Protein AF-A0A3R6PGW6-F1 (afdb_monomer_lite)

Secondary structure (DSSP, 8-state):
-PBPTTTSPBEEEETTTTEEEETTT--EE-HHHHHHHS------SEEEEEEEE-TTT--EEEESSTT--SS-TTT-----PEEEEEEEEPPS--PPP-S-HHHHHHHHHHHHTT-TTS-GGGGSHHHHHT----PPP---------SS--EEEEEEEEEETTEEEEEEEEEETHHHHHHHHHTSS---TT-HHHHHHHHHHTT--

Structure (mmCIF, N/CA/C/O backbone):
data_AF-A0A3R6PGW6-F1
#
_entry.id   AF-A0A3R6PGW6-F1
#
loop_
_atom_site.group_PDB
_atom_site.id
_atom_site.type_symbol
_atom_site.label_atom_id
_atom_site.label_alt_id
_atom_site.label_comp_id
_atom_site.label_asym_id
_atom_site.label_entity_id
_atom_site.label_seq_id
_atom_site.pdbx_PDB_ins_code
_atom_site.Cartn_x
_atom_site.Cartn_y
_atom_site.Cartn_z
_atom_site.occupancy
_atom_site.B_iso_or_equiv
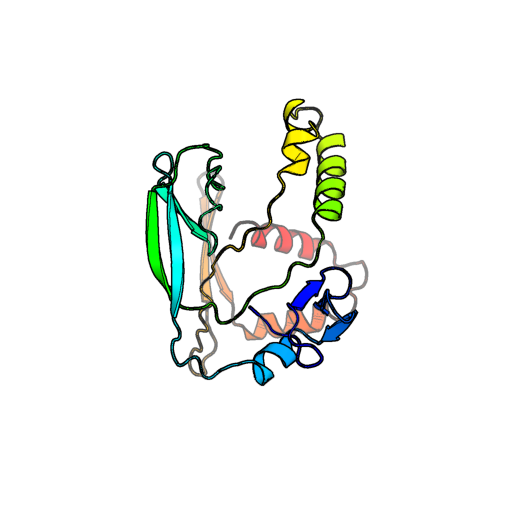_atom_site.auth_seq_id
_atom_site.auth_comp_id
_atom_site.auth_asym_id
_atom_site.auth_atom_id
_atom_site.pdbx_PDB_model_num
ATOM 1 N N . MET A 1 1 ? 5.474 -16.030 -6.854 1.00 62.06 1 MET A N 1
ATOM 2 C CA . MET A 1 1 ? 5.692 -16.040 -5.384 1.00 62.06 1 MET A CA 1
ATOM 3 C C . MET A 1 1 ? 7.198 -16.104 -5.155 1.00 62.06 1 MET A C 1
ATOM 5 O O . MET A 1 1 ? 7.842 -16.744 -5.969 1.00 62.06 1 MET A O 1
ATOM 9 N N . TYR A 1 2 ? 7.776 -15.462 -4.132 1.00 76.38 2 TYR A N 1
ATOM 10 C CA . TYR A 1 2 ? 9.218 -15.611 -3.866 1.00 76.38 2 TYR A CA 1
ATOM 11 C C . TYR A 1 2 ? 9.475 -16.847 -3.004 1.00 76.38 2 TYR A C 1
ATOM 13 O O . TYR A 1 2 ? 8.891 -16.986 -1.926 1.00 76.38 2 TYR A O 1
ATOM 21 N N . GLU A 1 3 ? 10.346 -17.726 -3.481 1.00 83.12 3 GLU A N 1
ATOM 22 C CA . GLU A 1 3 ? 10.700 -18.976 -2.809 1.00 83.12 3 GLU A CA 1
ATOM 23 C C . GLU A 1 3 ? 11.943 -18.790 -1.935 1.00 83.12 3 GLU A C 1
ATOM 25 O O . GLU A 1 3 ? 12.881 -18.072 -2.282 1.00 83.12 3 GLU A O 1
ATOM 30 N N . CYS A 1 4 ? 11.950 -19.407 -0.758 1.00 85.31 4 CYS A N 1
ATOM 31 C CA . CYS A 1 4 ? 13.080 -19.359 0.154 1.00 85.31 4 CYS A CA 1
ATOM 32 C C . CYS A 1 4 ? 14.207 -20.265 -0.366 1.00 85.31 4 CYS A C 1
ATOM 34 O O . CYS A 1 4 ? 13.989 -21.471 -0.469 1.00 85.31 4 CYS A O 1
ATOM 36 N N . PRO A 1 5 ? 15.431 -19.756 -0.595 1.00 83.81 5 PRO A N 1
ATOM 37 C CA . PRO A 1 5 ? 16.535 -20.578 -1.095 1.00 83.81 5 PRO A CA 1
ATOM 38 C C . PRO A 1 5 ? 16.997 -21.650 -0.095 1.00 83.81 5 PRO A C 1
ATOM 40 O O . PRO A 1 5 ? 17.658 -22.604 -0.484 1.00 83.81 5 PRO A O 1
ATOM 43 N N . ASN A 1 6 ? 16.666 -21.502 1.193 1.00 85.06 6 ASN A N 1
ATOM 44 C CA . ASN A 1 6 ? 17.080 -22.444 2.232 1.00 85.06 6 ASN A CA 1
ATOM 45 C C . ASN A 1 6 ? 16.104 -23.621 2.413 1.00 85.06 6 ASN A C 1
ATOM 47 O O . ASN A 1 6 ? 16.517 -24.703 2.810 1.00 85.06 6 ASN A O 1
ATOM 51 N N . CYS A 1 7 ? 14.804 -23.417 2.173 1.00 87.44 7 CYS A N 1
ATOM 52 C CA . CYS A 1 7 ? 13.781 -24.424 2.494 1.00 87.44 7 CYS A CA 1
ATOM 53 C C . CYS A 1 7 ? 12.651 -24.568 1.462 1.00 87.44 7 CYS A C 1
ATOM 55 O O . CYS A 1 7 ? 11.736 -25.353 1.686 1.00 87.44 7 CYS A O 1
ATOM 57 N N . GLY A 1 8 ? 12.648 -23.783 0.379 1.00 82.50 8 GLY A N 1
ATOM 58 C CA . GLY A 1 8 ? 11.562 -23.748 -0.612 1.00 82.50 8 GLY A CA 1
ATOM 59 C C . GLY A 1 8 ? 10.253 -23.119 -0.112 1.00 82.50 8 GLY A C 1
ATOM 60 O O . GLY A 1 8 ? 9.273 -23.049 -0.846 1.00 82.50 8 GLY A O 1
ATOM 61 N N . GLY A 1 9 ? 10.209 -22.648 1.138 1.00 85.38 9 GLY A N 1
ATOM 62 C CA . GLY A 1 9 ? 9.036 -22.005 1.727 1.00 85.38 9 GLY A CA 1
ATOM 63 C C . GLY A 1 9 ? 8.724 -20.630 1.131 1.00 85.38 9 GLY A C 1
ATOM 64 O O . GLY A 1 9 ? 9.527 -20.020 0.431 1.00 85.38 9 GLY A O 1
ATOM 65 N N . ASN A 1 10 ? 7.552 -20.097 1.461 1.00 84.62 10 ASN A N 1
ATOM 66 C CA . ASN A 1 10 ? 7.077 -18.818 0.941 1.00 84.62 10 ASN A CA 1
ATOM 67 C C . ASN A 1 10 ? 7.712 -17.625 1.681 1.00 84.62 10 ASN A C 1
ATOM 69 O O . ASN A 1 10 ? 7.558 -17.496 2.901 1.00 84.62 10 ASN A O 1
ATOM 73 N N . LEU A 1 11 ? 8.405 -16.748 0.951 1.00 87.31 11 LEU A N 1
ATOM 74 C CA . LEU A 1 11 ? 8.960 -15.513 1.498 1.00 87.31 11 LEU A CA 1
ATOM 75 C C . LEU A 1 11 ? 7.918 -14.390 1.506 1.00 87.31 11 LEU A C 1
ATOM 77 O O . LEU A 1 11 ? 7.335 -14.038 0.478 1.00 87.31 11 LEU A O 1
ATOM 81 N N . ARG A 1 12 ? 7.740 -13.763 2.672 1.00 87.25 12 ARG A N 1
ATOM 82 C CA . ARG A 1 12 ? 6.862 -12.603 2.861 1.00 87.25 12 ARG A CA 1
ATOM 83 C C . ARG A 1 12 ? 7.659 -11.399 3.336 1.00 87.25 12 ARG A C 1
ATOM 85 O O . ARG A 1 12 ? 8.524 -11.523 4.195 1.00 87.25 12 ARG A O 1
ATOM 92 N N . TYR A 1 13 ? 7.345 -10.226 2.797 1.00 87.38 13 TYR A N 1
ATOM 93 C CA . TYR A 1 13 ? 7.968 -8.988 3.250 1.00 87.38 13 TYR A CA 1
ATOM 94 C C . TYR A 1 13 ? 7.475 -8.627 4.655 1.00 87.38 13 TYR A C 1
ATOM 96 O O . TYR A 1 13 ? 6.279 -8.409 4.864 1.00 87.38 13 TYR A O 1
ATOM 104 N N . ASP A 1 14 ? 8.401 -8.542 5.605 1.00 89.31 14 ASP A N 1
ATOM 105 C CA . ASP A 1 14 ? 8.131 -8.122 6.972 1.00 89.31 14 ASP A CA 1
ATOM 106 C C . ASP A 1 14 ? 8.436 -6.625 7.138 1.00 89.31 14 ASP A C 1
ATOM 108 O O . ASP A 1 14 ? 9.573 -6.172 7.009 1.00 89.31 14 ASP A O 1
ATOM 112 N N . ILE A 1 15 ? 7.400 -5.834 7.425 1.00 89.06 15 ILE A N 1
ATOM 113 C CA . ILE A 1 15 ? 7.488 -4.366 7.490 1.00 89.06 15 ILE A CA 1
ATOM 114 C C . ILE A 1 15 ? 8.421 -3.873 8.620 1.00 89.06 15 ILE A C 1
ATOM 116 O O . ILE A 1 15 ? 9.223 -2.973 8.356 1.00 89.06 15 ILE A O 1
ATOM 120 N N . PRO A 1 16 ? 8.358 -4.409 9.861 1.00 87.56 16 PRO A N 1
ATOM 121 C CA . PRO A 1 16 ? 9.252 -4.006 10.946 1.00 87.56 16 PRO A CA 1
ATOM 122 C C . PRO A 1 16 ? 10.731 -4.279 10.666 1.00 87.56 16 PRO A C 1
ATOM 124 O O . PRO A 1 16 ? 11.554 -3.397 10.912 1.00 87.56 16 PRO A O 1
ATOM 127 N N . SER A 1 17 ? 11.079 -5.465 10.154 1.00 86.94 17 SER A N 1
ATOM 128 C CA . SER A 1 17 ? 12.475 -5.796 9.837 1.00 86.94 17 SER A CA 1
ATOM 129 C C . SER A 1 17 ? 12.945 -5.252 8.489 1.00 86.94 17 SER A C 1
ATOM 131 O O . SER A 1 17 ? 14.150 -5.134 8.282 1.00 86.94 17 SER A O 1
ATOM 133 N N . LYS A 1 18 ? 12.015 -4.873 7.601 1.00 88.00 18 LYS A N 1
ATOM 134 C CA . LYS A 1 18 ? 12.264 -4.482 6.204 1.00 88.00 18 LYS A CA 1
ATOM 135 C C . LYS A 1 18 ? 12.980 -5.558 5.387 1.00 88.00 18 LYS A C 1
ATOM 137 O O . LYS A 1 18 ? 13.704 -5.244 4.446 1.00 88.00 18 LYS A O 1
ATOM 142 N N . MET A 1 19 ? 12.780 -6.817 5.755 1.00 88.69 19 MET A N 1
ATOM 143 C CA . MET A 1 19 ? 13.397 -7.967 5.106 1.00 88.69 19 MET A CA 1
ATOM 144 C C . MET A 1 19 ? 12.334 -8.949 4.628 1.00 88.69 19 MET A C 1
ATOM 146 O O . MET A 1 19 ? 11.200 -8.955 5.109 1.00 88.69 19 MET A O 1
ATOM 150 N N . MET A 1 20 ? 12.703 -9.795 3.673 1.00 87.06 20 MET A N 1
ATOM 151 C CA . MET A 1 20 ? 11.896 -10.942 3.274 1.00 87.06 20 MET A CA 1
ATOM 152 C C . MET A 1 20 ? 12.090 -12.045 4.314 1.00 87.06 20 MET A C 1
ATOM 154 O O . MET A 1 20 ? 13.175 -12.614 4.419 1.00 87.06 20 MET A O 1
ATOM 158 N N . ALA A 1 21 ? 11.053 -12.330 5.096 1.00 89.94 21 ALA A N 1
ATOM 159 C CA . ALA A 1 21 ? 11.055 -13.361 6.123 1.00 89.94 21 ALA A CA 1
ATOM 160 C C . ALA A 1 21 ? 10.364 -14.631 5.609 1.00 89.94 21 ALA A C 1
ATOM 162 O O . ALA A 1 21 ? 9.265 -14.580 5.047 1.00 89.94 21 ALA A O 1
ATOM 163 N N . CYS A 1 22 ? 11.004 -15.782 5.809 1.00 89.44 22 CYS A N 1
ATOM 164 C CA . CYS A 1 22 ? 10.385 -17.076 5.547 1.00 89.44 22 CYS A CA 1
ATOM 165 C C . CYS A 1 22 ? 9.573 -17.523 6.763 1.00 89.44 22 CYS A C 1
ATOM 167 O O . CYS A 1 22 ? 10.125 -17.639 7.851 1.00 89.44 22 CYS A O 1
ATOM 169 N N . ALA A 1 23 ? 8.294 -17.851 6.571 1.00 86.06 23 ALA A N 1
ATOM 170 C CA . ALA A 1 23 ? 7.458 -18.382 7.652 1.00 86.06 23 ALA A CA 1
ATOM 171 C C . ALA A 1 23 ? 7.827 -19.821 8.068 1.00 86.06 23 ALA A C 1
ATOM 173 O O . ALA A 1 23 ? 7.376 -20.287 9.108 1.00 86.06 23 ALA A O 1
ATOM 174 N N . SER A 1 24 ? 8.596 -20.541 7.243 1.00 87.62 24 SER A N 1
ATOM 175 C CA . SER A 1 24 ? 8.901 -21.962 7.453 1.00 87.62 24 SER A CA 1
ATOM 176 C C . SER A 1 24 ? 10.233 -22.211 8.162 1.00 87.62 24 SER A C 1
ATOM 178 O O . SER A 1 24 ? 10.347 -23.193 8.885 1.00 87.62 24 SER A O 1
ATOM 180 N N . CYS A 1 25 ? 11.250 -21.371 7.942 1.00 87.69 25 CYS A N 1
ATOM 181 C CA . CYS A 1 25 ? 12.593 -21.569 8.509 1.00 87.69 25 CYS A CA 1
ATOM 182 C C . CYS A 1 25 ? 13.203 -20.306 9.137 1.00 87.69 25 CYS A C 1
ATOM 184 O O . CYS A 1 25 ? 14.408 -20.279 9.375 1.00 87.69 25 CYS A O 1
ATOM 186 N N . ASP A 1 26 ? 12.408 -19.246 9.325 1.00 86.12 26 ASP A N 1
ATOM 187 C CA . ASP A 1 26 ? 12.780 -17.973 9.970 1.00 86.12 26 ASP A CA 1
ATOM 188 C C . ASP A 1 26 ? 13.996 -17.231 9.380 1.00 86.12 26 ASP A C 1
ATOM 190 O O . ASP A 1 26 ? 14.471 -16.231 9.926 1.00 86.12 26 ASP A O 1
ATOM 194 N N . SER A 1 27 ? 14.487 -17.668 8.221 1.00 88.25 27 SER A N 1
ATOM 195 C CA . SER A 1 27 ? 15.556 -16.997 7.490 1.00 88.25 27 SER A CA 1
ATOM 196 C C . SER A 1 27 ? 15.076 -15.645 6.971 1.00 88.25 27 SER A C 1
ATOM 198 O O . SER A 1 27 ? 13.948 -15.523 6.475 1.00 88.25 27 SER A O 1
ATOM 200 N N . LYS A 1 28 ? 15.960 -14.649 7.036 1.00 89.56 28 LYS A N 1
ATOM 201 C CA . LYS A 1 28 ? 15.716 -13.293 6.549 1.00 89.56 28 LYS A CA 1
ATOM 202 C C . LYS A 1 28 ? 16.650 -12.992 5.393 1.00 89.56 28 LYS A C 1
ATOM 204 O O . LYS A 1 28 ? 17.844 -13.262 5.486 1.00 89.56 28 LYS A O 1
ATOM 209 N N . PHE A 1 29 ? 16.097 -12.413 4.341 1.00 88.06 29 PHE A N 1
ATOM 210 C CA . PHE A 1 29 ? 16.841 -12.023 3.153 1.00 88.06 29 PHE A CA 1
ATOM 211 C C . PHE A 1 29 ? 16.560 -10.569 2.803 1.00 88.06 29 PHE A C 1
ATOM 213 O O . PHE A 1 29 ? 15.470 -10.053 3.079 1.00 88.06 29 PHE A O 1
ATOM 220 N N . ASP A 1 30 ? 17.533 -9.917 2.175 1.00 85.75 30 ASP A N 1
ATOM 221 C CA . ASP A 1 30 ? 17.325 -8.580 1.643 1.00 85.75 30 ASP A CA 1
ATOM 222 C C . ASP A 1 30 ? 16.357 -8.633 0.437 1.00 85.75 30 ASP A C 1
ATOM 224 O O . ASP A 1 30 ? 16.536 -9.468 -0.456 1.00 85.75 30 ASP A O 1
ATOM 228 N N . PRO A 1 31 ? 15.310 -7.786 0.386 1.00 81.81 31 PRO A N 1
ATOM 229 C CA . PRO A 1 31 ? 14.334 -7.799 -0.703 1.00 81.81 31 PRO A CA 1
ATOM 230 C C . PRO A 1 31 ? 14.932 -7.571 -2.096 1.00 81.81 31 PRO A C 1
ATOM 232 O O . PRO A 1 31 ? 14.375 -8.074 -3.072 1.00 81.81 31 PRO A O 1
ATOM 235 N N . TYR A 1 32 ? 16.032 -6.822 -2.203 1.00 77.50 32 TYR A N 1
ATOM 236 C CA . TYR A 1 32 ? 16.668 -6.524 -3.484 1.00 77.50 32 TYR A CA 1
ATOM 237 C C . TYR A 1 32 ? 17.534 -7.697 -3.964 1.00 77.50 32 TYR A C 1
ATOM 239 O O . TYR A 1 32 ? 17.526 -8.008 -5.151 1.00 77.50 32 TYR A O 1
ATOM 247 N N . GLU A 1 33 ? 18.173 -8.434 -3.053 1.00 75.75 33 GLU A N 1
ATOM 248 C CA . GLU A 1 33 ? 19.006 -9.601 -3.396 1.00 75.75 33 GLU A CA 1
ATOM 249 C C . GLU A 1 33 ? 18.186 -10.831 -3.822 1.00 75.75 33 GLU A C 1
ATOM 251 O O . GLU A 1 33 ? 18.611 -11.614 -4.673 1.00 75.75 33 GLU A O 1
ATOM 256 N N . VAL A 1 34 ? 16.988 -11.012 -3.254 1.00 68.38 34 VAL A N 1
ATOM 257 C CA . VAL A 1 34 ? 16.101 -12.139 -3.606 1.00 68.38 34 VAL A CA 1
ATOM 258 C C . VAL A 1 34 ? 15.576 -12.014 -5.040 1.00 68.38 34 VAL A C 1
ATOM 260 O O . VAL A 1 34 ? 15.339 -13.031 -5.696 1.00 68.38 34 VAL A O 1
ATOM 263 N N . SER A 1 35 ? 15.424 -10.782 -5.538 1.00 59.44 35 SER A N 1
ATOM 264 C CA . SER A 1 35 ? 14.923 -10.515 -6.890 1.00 59.44 35 SER A CA 1
ATOM 265 C C . SER A 1 35 ? 15.881 -10.973 -7.995 1.00 59.44 35 SER A C 1
ATOM 267 O O . SER A 1 35 ? 15.424 -11.383 -9.056 1.00 59.44 35 SER A O 1
ATOM 269 N N . GLU A 1 36 ? 17.190 -10.990 -7.724 1.00 52.97 36 GLU A N 1
ATOM 270 C CA . GLU A 1 36 ? 18.205 -11.383 -8.707 1.00 52.97 36 GLU A CA 1
ATOM 271 C C . GLU A 1 36 ? 18.441 -12.900 -8.751 1.00 52.97 36 GLU A C 1
ATOM 273 O O . GLU A 1 36 ? 18.762 -13.443 -9.804 1.00 52.97 36 GLU A O 1
ATOM 278 N N . ARG A 1 37 ? 18.274 -13.610 -7.623 1.00 48.78 37 ARG A N 1
ATOM 279 C CA . ARG A 1 37 ? 18.601 -15.050 -7.522 1.00 48.78 37 ARG A CA 1
ATOM 280 C C . ARG A 1 37 ? 17.462 -15.992 -7.899 1.00 48.78 37 ARG A C 1
ATOM 282 O O . ARG A 1 37 ? 17.727 -17.079 -8.396 1.00 48.78 37 ARG A O 1
ATOM 289 N N . ASN A 1 38 ? 16.220 -15.572 -7.670 1.00 46.81 38 ASN A N 1
ATOM 290 C CA . ASN A 1 38 ? 15.012 -16.332 -8.010 1.00 46.81 38 ASN A CA 1
ATOM 291 C C . ASN A 1 38 ? 14.240 -15.699 -9.172 1.00 46.81 38 ASN A C 1
ATOM 293 O O . ASN A 1 38 ? 13.066 -16.010 -9.378 1.00 46.81 38 ASN A O 1
ATOM 297 N N . GLY A 1 39 ? 14.894 -14.816 -9.931 1.00 40.22 39 GLY A N 1
ATOM 298 C CA . GLY A 1 39 ? 14.475 -14.486 -11.282 1.00 40.22 39 GLY A CA 1
ATOM 299 C C . GLY A 1 39 ? 14.653 -15.724 -12.147 1.00 40.22 39 GLY A C 1
ATOM 300 O O . GLY A 1 39 ? 15.595 -15.812 -12.933 1.00 40.22 39 GLY A O 1
ATOM 301 N N . ALA A 1 40 ? 13.754 -16.701 -11.987 1.00 36.00 40 ALA A N 1
ATOM 302 C CA . ALA A 1 40 ? 13.444 -17.602 -13.073 1.00 36.00 40 ALA A CA 1
ATOM 303 C C . ALA A 1 40 ? 13.294 -16.735 -14.321 1.00 36.00 40 ALA A C 1
ATOM 305 O O . ALA A 1 40 ? 12.787 -15.617 -14.266 1.00 36.00 40 ALA A O 1
ATOM 306 N N . GLN A 1 41 ? 13.839 -17.257 -15.398 1.00 42.69 41 GLN A N 1
ATOM 307 C CA . GLN A 1 41 ? 13.936 -16.731 -16.743 1.00 42.69 41 GLN A CA 1
ATOM 308 C C . GLN A 1 41 ? 12.544 -16.350 -17.303 1.00 42.69 41 GLN A C 1
ATOM 310 O O . GLN A 1 41 ? 12.051 -16.966 -18.240 1.00 42.69 41 GLN A O 1
ATOM 315 N N . GLU A 1 42 ? 11.867 -15.372 -16.706 1.00 46.38 42 GLU A N 1
ATOM 316 C CA . GLU A 1 42 ? 10.562 -14.869 -17.115 1.00 46.38 42 GLU A CA 1
ATOM 317 C C . GLU A 1 42 ? 10.823 -13.823 -18.193 1.00 46.38 42 GLU A C 1
ATOM 319 O O . GLU A 1 42 ? 11.124 -12.662 -17.946 1.00 46.38 42 GLU A O 1
ATOM 324 N N . THR A 1 43 ? 10.783 -14.307 -19.426 1.00 50.72 43 THR A N 1
ATOM 325 C CA . THR A 1 43 ? 10.946 -13.559 -20.675 1.00 50.72 43 THR A CA 1
ATOM 326 C C . THR A 1 43 ? 9.738 -12.677 -21.006 1.00 50.72 43 THR A C 1
ATOM 328 O O . THR A 1 43 ? 9.715 -12.052 -22.063 1.00 50.72 43 THR A O 1
ATOM 331 N N . GLU A 1 44 ? 8.742 -12.594 -20.123 1.00 59.34 44 GLU A N 1
ATOM 332 C CA . GLU A 1 44 ? 7.544 -11.788 -20.328 1.00 59.34 44 GLU A CA 1
ATOM 333 C C . GLU A 1 44 ? 7.542 -10.591 -19.363 1.00 59.34 44 GLU A C 1
ATOM 335 O O . GLU A 1 44 ? 7.341 -10.729 -18.160 1.00 59.34 44 GLU A O 1
ATOM 340 N N . ASP A 1 45 ? 7.714 -9.383 -19.913 1.00 73.00 45 ASP A N 1
ATOM 341 C CA . ASP A 1 45 ? 7.518 -8.090 -19.227 1.00 73.00 45 ASP A CA 1
ATOM 342 C C . ASP A 1 45 ? 6.056 -7.853 -18.785 1.00 73.00 45 ASP A C 1
ATOM 344 O O . ASP A 1 45 ? 5.706 -6.781 -18.279 1.00 73.00 45 ASP A O 1
ATOM 348 N N . GLU A 1 46 ? 5.184 -8.835 -18.998 1.00 78.25 46 GLU A N 1
ATOM 349 C CA . GLU A 1 46 ? 3.753 -8.791 -18.756 1.00 78.25 46 GLU A CA 1
ATOM 350 C C . GLU A 1 46 ? 3.355 -9.848 -17.726 1.00 78.25 46 GLU A C 1
ATOM 352 O O . GLU A 1 46 ? 3.879 -10.958 -17.705 1.00 78.25 46 GLU A O 1
ATOM 357 N N . TYR A 1 47 ? 2.396 -9.512 -16.868 1.00 79.19 47 TYR A N 1
ATOM 358 C CA . TYR A 1 47 ? 1.814 -10.442 -15.909 1.00 79.19 47 TYR A CA 1
ATOM 359 C C . TYR A 1 47 ? 0.292 -10.425 -16.009 1.00 79.19 47 TYR A C 1
ATOM 361 O O . TYR A 1 47 ? -0.324 -9.422 -16.379 1.00 79.19 47 TYR A O 1
ATOM 369 N N . GLU A 1 48 ? -0.321 -11.562 -15.695 1.00 82.38 48 GLU A N 1
ATOM 370 C CA . GLU A 1 48 ? -1.770 -11.694 -15.712 1.00 82.38 48 GLU A CA 1
ATOM 371 C C . GLU A 1 48 ? -2.382 -11.010 -14.484 1.00 82.38 48 GLU A C 1
ATOM 373 O O . GLU A 1 48 ? -2.034 -11.292 -13.333 1.00 82.38 48 GLU A O 1
ATOM 378 N N . VAL A 1 49 ? -3.309 -10.091 -14.741 1.00 84.25 49 VAL A N 1
ATOM 379 C CA . VAL A 1 49 ? -4.064 -9.358 -13.729 1.00 84.25 49 VAL A CA 1
ATOM 380 C C . VAL A 1 49 ? -5.553 -9.501 -13.968 1.00 84.25 49 VAL A C 1
ATOM 382 O O . VAL A 1 49 ? -6.045 -9.424 -15.095 1.00 84.25 49 VAL A O 1
ATOM 385 N N . THR A 1 50 ? -6.301 -9.634 -12.877 1.00 84.12 50 THR A N 1
ATOM 386 C CA . THR A 1 50 ? -7.750 -9.483 -12.914 1.00 84.12 50 THR A CA 1
ATOM 387 C C . THR A 1 50 ? -8.076 -8.003 -12.759 1.00 84.12 50 THR A C 1
ATOM 389 O O . THR A 1 50 ? -7.815 -7.397 -11.715 1.00 84.12 50 THR A O 1
ATOM 392 N N . VAL A 1 51 ? -8.627 -7.411 -13.816 1.00 85.06 51 VAL A N 1
ATOM 393 C CA . VAL A 1 51 ? -9.087 -6.023 -13.826 1.00 85.06 51 VAL A CA 1
ATOM 394 C C . VAL A 1 51 ? -10.557 -5.997 -13.460 1.00 85.06 51 VAL A C 1
ATOM 396 O O . VAL A 1 51 ? -11.394 -6.588 -14.140 1.00 85.06 51 VAL A O 1
ATOM 399 N N . PHE A 1 52 ? -10.857 -5.282 -12.387 1.00 83.62 52 PHE A N 1
ATOM 400 C CA . PHE A 1 52 ? -12.189 -5.114 -11.846 1.00 83.62 52 PHE A CA 1
ATOM 401 C C . PHE A 1 52 ? -12.691 -3.701 -12.133 1.00 83.62 52 PHE A C 1
ATOM 403 O O . PHE A 1 52 ? -12.128 -2.729 -11.623 1.00 83.62 52 PHE A O 1
ATOM 410 N N . LYS A 1 53 ? -13.756 -3.571 -12.929 1.00 85.00 53 LYS A N 1
ATOM 411 C CA . LYS A 1 53 ? -14.337 -2.263 -13.263 1.00 85.00 53 LYS A CA 1
ATOM 412 C C . LYS A 1 53 ? -15.571 -1.971 -12.416 1.00 85.00 53 LYS A C 1
ATOM 414 O O . LYS A 1 53 ? -16.508 -2.764 -12.366 1.00 85.00 53 LYS A O 1
ATOM 419 N N . CYS A 1 54 ? -15.588 -0.812 -11.762 1.00 84.50 54 CYS A N 1
ATOM 420 C CA . CYS A 1 54 ? -16.731 -0.379 -10.964 1.00 84.50 54 CYS A CA 1
ATOM 421 C C . CYS A 1 54 ? -17.835 0.224 -11.850 1.00 84.50 54 CYS A C 1
ATOM 423 O O . CYS A 1 54 ? -17.577 1.235 -12.508 1.00 84.50 54 CYS A O 1
ATOM 425 N N . PRO A 1 55 ? -19.078 -0.296 -11.824 1.00 83.31 55 PRO A N 1
ATOM 426 C CA . PRO A 1 55 ? -20.177 0.253 -12.623 1.00 83.31 55 PRO A CA 1
ATOM 427 C C . PRO A 1 55 ? -20.661 1.622 -12.122 1.00 83.31 55 PRO A C 1
ATOM 429 O O . PRO A 1 55 ? -21.289 2.360 -12.871 1.00 83.31 55 PRO A O 1
ATOM 432 N N . GLN A 1 56 ? -20.376 1.978 -10.863 1.00 85.38 56 GLN A N 1
ATOM 433 C CA . GLN A 1 56 ? -20.841 3.234 -10.261 1.00 85.38 56 GLN A CA 1
ATOM 434 C C . GLN A 1 56 ? -19.926 4.424 -10.566 1.00 85.38 56 GLN A C 1
ATOM 436 O O . GLN A 1 56 ? -20.413 5.517 -10.824 1.00 85.38 56 GLN A O 1
ATOM 441 N N . CYS A 1 57 ? -18.602 4.239 -10.518 1.00 88.00 57 CYS A N 1
ATOM 442 C CA . CYS A 1 57 ? -17.644 5.334 -10.723 1.00 88.00 57 CYS A CA 1
ATOM 443 C C . CYS A 1 57 ? -16.708 5.131 -11.920 1.00 88.00 57 CYS A C 1
ATOM 445 O O . CYS A 1 57 ? -15.886 5.998 -12.194 1.00 88.00 57 CYS A O 1
ATOM 447 N N . GLY A 1 58 ? -16.770 3.980 -12.594 1.00 85.62 58 GLY A N 1
ATOM 448 C CA . GLY A 1 58 ? -15.898 3.650 -13.723 1.00 85.62 58 GLY A CA 1
ATOM 449 C C . GLY A 1 58 ? -14.442 3.349 -13.357 1.00 85.62 58 GLY A C 1
ATOM 450 O O . GLY A 1 58 ? -13.645 3.116 -14.259 1.00 85.62 58 GLY A O 1
ATOM 451 N N . GLY A 1 59 ? -14.085 3.348 -12.067 1.00 84.88 59 GLY A N 1
ATOM 452 C CA . GLY A 1 59 ? -12.721 3.074 -11.609 1.00 84.88 59 GLY A CA 1
ATOM 453 C C . GLY A 1 59 ? -12.304 1.625 -11.863 1.00 84.88 59 GLY A C 1
ATOM 454 O O . GLY A 1 59 ? -13.113 0.711 -11.687 1.00 84.88 59 GLY A O 1
ATOM 455 N N . GLU A 1 60 ? -11.043 1.433 -12.248 1.00 84.44 60 GLU A N 1
ATOM 456 C CA . GLU A 1 60 ? -10.436 0.125 -12.514 1.00 84.44 60 GLU A CA 1
ATOM 457 C C . GLU A 1 60 ? -9.495 -0.261 -11.366 1.00 84.44 60 GLU A C 1
ATOM 459 O O . GLU A 1 60 ? -8.653 0.531 -10.937 1.00 84.44 60 GLU A O 1
ATOM 464 N N . ILE A 1 61 ? -9.671 -1.470 -10.832 1.00 83.00 61 ILE A N 1
ATOM 465 C CA . ILE A 1 61 ? -8.881 -2.017 -9.726 1.00 83.00 61 ILE A CA 1
ATOM 466 C C . ILE A 1 61 ? -8.176 -3.276 -10.224 1.00 83.00 61 ILE A C 1
ATOM 468 O O . ILE A 1 61 ? -8.819 -4.183 -10.744 1.00 83.00 61 ILE A O 1
ATOM 472 N N . TYR A 1 62 ? -6.862 -3.335 -10.031 1.00 83.00 62 TYR A N 1
ATOM 473 C CA . TYR A 1 62 ? -6.032 -4.472 -10.417 1.00 83.00 62 TYR A CA 1
ATOM 474 C C . TYR A 1 62 ? -5.818 -5.384 -9.213 1.00 83.00 62 TYR A C 1
ATOM 476 O O . TYR A 1 62 ? -5.407 -4.919 -8.146 1.00 83.00 62 TYR A O 1
ATOM 484 N N . SER A 1 63 ? -6.070 -6.681 -9.369 1.00 78.06 63 SER A N 1
ATOM 485 C CA . SER A 1 63 ? -5.681 -7.675 -8.371 1.00 78.06 63 SER A CA 1
ATOM 486 C C . SER A 1 63 ? -5.287 -8.999 -9.012 1.00 78.06 63 SER A C 1
ATOM 488 O O . SER A 1 63 ? -5.789 -9.365 -10.071 1.00 78.06 63 SER A O 1
ATOM 490 N N . THR A 1 64 ? -4.382 -9.717 -8.355 1.00 71.69 64 THR A N 1
ATOM 491 C CA . THR A 1 64 ? -4.010 -11.093 -8.707 1.00 71.69 64 THR A CA 1
ATOM 492 C C . THR A 1 64 ? -4.970 -12.116 -8.107 1.00 71.69 64 THR A C 1
ATOM 494 O O . THR A 1 64 ? -5.070 -13.229 -8.610 1.00 71.69 64 THR A O 1
ATOM 497 N N . ASP A 1 65 ? -5.691 -11.747 -7.046 1.00 67.31 65 ASP A N 1
ATOM 498 C CA . ASP A 1 65 ? -6.590 -12.655 -6.344 1.00 67.31 65 ASP A CA 1
ATOM 499 C C . ASP A 1 65 ? -8.021 -12.479 -6.862 1.00 67.31 65 ASP A C 1
ATOM 501 O O . ASP A 1 65 ? -8.580 -11.380 -6.848 1.00 67.31 65 ASP A O 1
ATOM 505 N N . ASN A 1 66 ? -8.670 -13.585 -7.235 1.00 60.31 66 ASN A N 1
ATOM 506 C CA . ASN A 1 66 ? -10.074 -13.578 -7.672 1.00 60.31 66 ASN A CA 1
ATOM 507 C C . ASN A 1 66 ? -11.060 -13.199 -6.538 1.00 60.31 66 ASN A C 1
ATOM 509 O O . ASN A 1 66 ? -12.251 -13.005 -6.758 1.00 60.31 66 ASN A O 1
ATOM 513 N N . THR A 1 67 ? -10.562 -13.068 -5.305 1.00 59.47 67 THR A N 1
ATOM 514 C CA . THR A 1 67 ? -11.324 -12.704 -4.096 1.00 59.47 67 THR A CA 1
ATOM 515 C C . THR A 1 67 ? -11.373 -11.182 -3.859 1.00 59.47 67 THR A C 1
ATOM 517 O O . THR A 1 67 ? -11.972 -10.711 -2.892 1.00 59.47 67 THR A O 1
ATOM 520 N N . ALA A 1 68 ? -10.731 -10.369 -4.704 1.00 56.47 68 ALA A N 1
ATOM 521 C CA . ALA A 1 68 ? -10.357 -8.997 -4.350 1.00 56.47 68 ALA A CA 1
ATOM 522 C C . ALA A 1 68 ? -11.444 -7.906 -4.450 1.00 56.47 68 ALA A C 1
ATOM 524 O O . ALA A 1 68 ? -11.166 -6.746 -4.144 1.00 56.47 68 ALA A O 1
ATOM 525 N N . ALA A 1 69 ? -12.687 -8.221 -4.808 1.00 58.22 69 ALA A N 1
ATOM 526 C CA . ALA A 1 69 ? -13.662 -7.200 -5.200 1.00 58.22 69 ALA A CA 1
ATOM 527 C C . ALA A 1 69 ? -14.930 -7.138 -4.332 1.00 58.22 69 ALA A C 1
ATOM 529 O O . ALA A 1 69 ? -16.023 -6.942 -4.848 1.00 58.22 69 ALA A O 1
ATOM 530 N N . GLY A 1 70 ? -14.812 -7.267 -3.006 1.00 66.00 70 GLY A N 1
ATOM 531 C CA . GLY A 1 70 ? -15.962 -7.041 -2.113 1.00 66.00 70 GLY A CA 1
ATOM 532 C C . GLY A 1 70 ? -16.438 -5.578 -2.064 1.00 66.00 70 GLY A C 1
ATOM 533 O O . GLY A 1 70 ? -17.585 -5.320 -1.714 1.00 66.00 70 GLY A O 1
ATOM 534 N N . PHE A 1 71 ? -15.566 -4.612 -2.391 1.00 76.19 71 PHE A N 1
ATOM 535 C CA . PHE A 1 71 ? -15.928 -3.194 -2.492 1.00 76.19 71 PHE A CA 1
ATOM 536 C C . PHE A 1 71 ? -14.951 -2.383 -3.350 1.00 76.19 71 PHE A C 1
ATOM 538 O O . PHE A 1 71 ? -13.747 -2.647 -3.359 1.00 76.19 71 PHE A O 1
ATOM 545 N N . CYS A 1 72 ? -15.463 -1.350 -4.017 1.00 80.62 72 CYS A N 1
ATOM 546 C CA . CYS A 1 72 ? -14.683 -0.396 -4.793 1.00 80.62 72 CYS A CA 1
ATOM 547 C C . CYS A 1 72 ? -13.881 0.536 -3.872 1.00 80.62 72 CYS A C 1
ATOM 549 O O . CYS A 1 72 ? -14.454 1.303 -3.102 1.00 80.62 72 CYS A O 1
ATOM 551 N N . THR A 1 73 ? -12.553 0.536 -3.994 1.00 80.69 73 THR A N 1
ATOM 552 C CA . THR A 1 73 ? -11.658 1.409 -3.210 1.00 80.69 73 THR A CA 1
ATOM 553 C C . THR A 1 73 ? -11.830 2.901 -3.519 1.00 80.69 73 THR A C 1
ATOM 555 O O . THR A 1 73 ? -11.486 3.739 -2.691 1.00 80.69 73 THR A O 1
ATOM 558 N N . PHE A 1 74 ? -12.369 3.249 -4.691 1.00 82.94 74 PHE A N 1
ATOM 559 C CA . PHE A 1 74 ? -12.559 4.645 -5.090 1.00 82.94 74 PHE A CA 1
ATOM 560 C C . PHE A 1 74 ? -13.823 5.265 -4.488 1.00 82.94 74 PHE A C 1
ATOM 562 O O . PHE A 1 74 ? -13.761 6.362 -3.943 1.00 82.94 74 PHE A O 1
ATOM 569 N N . CYS A 1 75 ? -14.968 4.580 -4.590 1.00 84.06 75 CYS A N 1
ATOM 570 C CA . CYS A 1 75 ? -16.270 5.130 -4.190 1.00 84.06 75 CYS A CA 1
ATOM 571 C C . CYS A 1 75 ? -16.959 4.383 -3.039 1.00 84.06 75 CYS A C 1
ATOM 573 O O . CYS A 1 75 ? -18.008 4.821 -2.580 1.00 84.06 75 CYS A O 1
ATOM 575 N N . GLY A 1 76 ? -16.410 3.257 -2.575 1.00 78.62 76 GLY A N 1
ATOM 576 C CA . GLY A 1 76 ? -16.961 2.479 -1.461 1.00 78.62 76 GLY A CA 1
ATOM 577 C C . GLY A 1 76 ? -18.172 1.605 -1.802 1.00 78.62 76 GLY A C 1
ATOM 578 O O . GLY A 1 76 ? -18.752 1.007 -0.901 1.00 78.62 76 GLY A O 1
ATOM 579 N N . SER A 1 77 ? -18.574 1.502 -3.074 1.00 80.38 77 SER A N 1
ATOM 580 C CA . SER A 1 77 ? -19.692 0.631 -3.468 1.00 80.38 77 SER A CA 1
ATOM 581 C C . SER A 1 77 ? -19.328 -0.853 -3.346 1.00 80.38 77 SER A C 1
ATOM 583 O O . SER A 1 77 ? -18.246 -1.264 -3.757 1.00 80.38 77 SER A O 1
ATOM 585 N N . ALA A 1 78 ? -20.245 -1.668 -2.821 1.00 70.06 78 ALA A N 1
ATOM 586 C CA . ALA A 1 78 ? -20.090 -3.123 -2.674 1.00 70.06 78 ALA A CA 1
ATOM 587 C C . ALA A 1 78 ? -20.437 -3.913 -3.957 1.00 70.06 78 ALA A C 1
ATOM 589 O O . ALA A 1 78 ? -20.717 -5.107 -3.901 1.00 70.06 78 ALA A O 1
ATOM 590 N N . ALA A 1 79 ? -20.512 -3.234 -5.107 1.00 58.16 79 ALA A N 1
ATOM 591 C CA . ALA A 1 79 ? -20.994 -3.837 -6.342 1.00 58.16 79 ALA A CA 1
ATOM 592 C C . ALA A 1 79 ? -20.002 -4.881 -6.869 1.00 58.16 79 ALA A C 1
ATOM 594 O O . ALA A 1 79 ? -18.798 -4.626 -6.896 1.00 58.16 79 ALA A O 1
ATOM 595 N N . ILE A 1 80 ? -20.543 -6.020 -7.318 1.00 61.44 80 ILE A N 1
ATOM 596 C CA . ILE A 1 80 ? -19.832 -7.076 -8.047 1.00 61.44 80 ILE A CA 1
ATOM 597 C C . ILE A 1 80 ? -19.097 -6.403 -9.203 1.00 61.44 80 ILE A C 1
ATOM 599 O O . ILE A 1 80 ? -19.719 -5.908 -10.144 1.00 61.44 80 ILE A O 1
ATOM 603 N N . LEU A 1 81 ? -17.777 -6.304 -9.084 1.00 62.50 81 LEU A N 1
ATOM 604 C CA . LEU A 1 81 ? -16.965 -5.691 -10.118 1.00 62.50 81 LEU A CA 1
ATOM 605 C C . LEU A 1 81 ? -16.887 -6.676 -11.289 1.00 62.50 81 LEU A C 1
ATOM 607 O O . LEU A 1 81 ? -16.553 -7.843 -11.085 1.00 62.50 81 LEU A O 1
ATOM 611 N N . GLU A 1 82 ? -17.192 -6.222 -12.506 1.00 63.25 82 GLU A N 1
ATOM 612 C CA . GLU A 1 82 ? -16.951 -7.028 -13.705 1.00 63.25 82 GLU A CA 1
ATOM 613 C C . GLU A 1 82 ? -15.455 -7.328 -13.777 1.00 63.25 82 GLU A C 1
ATOM 615 O O . GLU A 1 82 ? -14.644 -6.401 -13.881 1.00 63.25 82 GLU A O 1
ATOM 620 N N . SER A 1 83 ? -15.097 -8.608 -13.687 1.00 71.00 83 SER A N 1
ATOM 621 C CA . SER A 1 83 ? -13.718 -9.056 -13.791 1.00 71.00 83 SER A CA 1
ATOM 622 C C . SER A 1 83 ? -13.394 -9.431 -15.228 1.00 71.00 83 SER A C 1
ATOM 624 O O . SER A 1 83 ? -14.143 -10.138 -15.906 1.00 71.00 83 SER A O 1
ATOM 626 N N . ARG A 1 84 ? -12.256 -8.944 -15.716 1.00 77.94 84 ARG A N 1
ATOM 627 C CA . ARG A 1 84 ? -11.648 -9.421 -16.958 1.00 77.94 84 ARG A CA 1
ATOM 628 C C . ARG A 1 84 ? -10.179 -9.680 -16.702 1.00 77.94 84 ARG A C 1
ATOM 630 O O . ARG A 1 84 ? -9.507 -8.853 -16.089 1.00 77.94 84 ARG A O 1
ATOM 637 N N . LEU A 1 85 ? -9.693 -10.809 -17.192 1.00 82.56 85 LEU A N 1
ATOM 638 C CA . LEU A 1 85 ? -8.267 -11.091 -17.207 1.00 82.56 85 LEU A CA 1
ATOM 639 C C . LEU A 1 85 ? -7.624 -10.252 -18.312 1.00 82.56 85 LEU A C 1
ATOM 641 O O . LEU A 1 85 ? -8.131 -10.188 -19.436 1.00 82.56 85 LEU A O 1
ATOM 645 N N . ARG A 1 86 ? -6.545 -9.556 -17.968 1.00 83.69 86 ARG A N 1
ATOM 646 C CA . ARG A 1 86 ? -5.702 -8.814 -18.904 1.00 83.69 86 ARG A CA 1
ATOM 647 C C . ARG A 1 86 ? -4.242 -9.099 -18.593 1.00 83.69 86 ARG A C 1
ATOM 649 O O . ARG A 1 86 ? -3.891 -9.365 -17.447 1.00 83.69 86 ARG A O 1
ATOM 656 N N . LYS A 1 87 ? -3.405 -9.012 -19.619 1.00 84.38 87 LYS A N 1
ATOM 657 C CA . LYS A 1 87 ? -1.958 -8.921 -19.452 1.00 84.38 87 LYS A CA 1
ATOM 658 C C . LYS A 1 87 ? -1.595 -7.449 -19.281 1.00 84.38 87 LYS A C 1
ATOM 660 O O . LYS A 1 87 ? -2.070 -6.620 -20.054 1.00 84.38 87 LYS A O 1
ATOM 665 N N . GLU A 1 88 ? -0.833 -7.135 -18.243 1.00 83.88 88 GLU A N 1
ATOM 666 C CA . GLU A 1 88 ? -0.376 -5.777 -17.941 1.00 83.88 88 GLU A CA 1
ATOM 667 C C . GLU A 1 88 ? 1.135 -5.770 -17.729 1.00 83.88 88 GLU A C 1
ATOM 669 O O . GLU A 1 88 ? 1.701 -6.766 -17.275 1.00 83.88 88 GLU A O 1
ATOM 674 N N . HIS A 1 89 ? 1.790 -4.647 -18.025 1.00 83.50 89 HIS A N 1
ATOM 675 C CA . HIS A 1 89 ? 3.230 -4.535 -17.835 1.00 83.50 89 HIS A CA 1
ATOM 676 C C . HIS A 1 89 ? 3.607 -4.564 -16.360 1.00 83.50 89 HIS A C 1
ATOM 678 O O . HIS A 1 89 ? 3.062 -3.831 -15.526 1.00 83.50 89 HIS A O 1
ATOM 684 N N . ARG A 1 90 ? 4.611 -5.377 -16.034 1.00 80.69 90 ARG A N 1
ATOM 685 C CA . ARG A 1 90 ? 5.116 -5.472 -14.671 1.00 80.69 90 ARG A CA 1
ATOM 686 C C . ARG A 1 90 ? 5.748 -4.138 -14.253 1.00 80.69 90 ARG A C 1
ATOM 688 O O . ARG A 1 90 ? 6.576 -3.585 -14.983 1.00 80.69 90 ARG A O 1
ATOM 695 N N . PRO A 1 91 ? 5.409 -3.597 -13.068 1.00 82.62 91 PRO A N 1
ATOM 696 C CA . PRO A 1 91 ? 6.049 -2.382 -12.591 1.00 82.62 91 PRO A CA 1
ATOM 697 C C . PRO A 1 91 ? 7.545 -2.628 -12.375 1.00 82.62 91 PRO A C 1
ATOM 699 O O . PRO A 1 91 ? 7.935 -3.570 -11.687 1.00 82.62 91 PRO A O 1
ATOM 702 N N . LYS A 1 92 ? 8.382 -1.733 -12.913 1.00 81.12 92 LYS A N 1
ATOM 703 C CA . LYS A 1 92 ? 9.846 -1.803 -12.755 1.00 81.12 92 LYS A CA 1
ATOM 704 C C . LYS A 1 92 ? 10.296 -1.659 -11.301 1.00 81.12 92 LYS A C 1
ATOM 706 O O . LYS A 1 92 ? 11.317 -2.210 -10.911 1.00 81.12 92 LYS A O 1
ATOM 711 N N . TYR A 1 93 ? 9.539 -0.904 -10.507 1.00 81.56 93 TYR A N 1
ATOM 712 C CA . TYR A 1 93 ? 9.845 -0.636 -9.108 1.00 81.56 93 TYR A CA 1
ATOM 713 C C . TYR A 1 93 ? 8.577 -0.708 -8.267 1.00 81.56 93 TYR A C 1
ATOM 715 O O . TYR A 1 93 ? 7.519 -0.229 -8.674 1.00 81.56 93 TYR A O 1
ATOM 723 N N . ILE A 1 94 ? 8.706 -1.261 -7.063 1.00 83.69 94 ILE A N 1
ATOM 724 C CA . ILE A 1 94 ? 7.650 -1.290 -6.052 1.00 83.69 94 ILE A CA 1
ATOM 725 C C . ILE A 1 94 ? 8.224 -0.701 -4.769 1.00 83.69 94 ILE A C 1
ATOM 727 O O . ILE A 1 94 ? 9.296 -1.095 -4.316 1.00 83.69 94 ILE A O 1
ATOM 731 N N . ILE A 1 95 ? 7.502 0.242 -4.168 1.00 85.94 95 ILE A N 1
ATOM 732 C CA . ILE A 1 95 ? 7.891 0.818 -2.882 1.00 85.94 95 ILE A CA 1
ATOM 733 C C . ILE A 1 95 ? 7.345 -0.085 -1.765 1.00 85.94 95 ILE A C 1
ATOM 735 O O . ILE A 1 95 ? 6.126 -0.244 -1.652 1.00 85.94 95 ILE A O 1
ATOM 739 N N . PRO A 1 96 ? 8.190 -0.675 -0.908 1.00 86.31 96 PRO A N 1
ATOM 740 C CA . PRO A 1 96 ? 7.698 -1.488 0.193 1.00 86.31 96 PRO A CA 1
ATOM 741 C C . PRO A 1 96 ? 6.982 -0.631 1.244 1.00 86.31 96 PRO A C 1
ATOM 743 O O . PRO A 1 96 ? 7.361 0.513 1.522 1.00 86.31 96 PRO A O 1
ATOM 746 N N . PHE A 1 97 ? 5.952 -1.195 1.877 1.00 89.38 97 PHE A N 1
ATOM 747 C CA . PHE A 1 97 ? 5.276 -0.526 2.986 1.00 89.38 97 PHE A CA 1
ATOM 748 C C . PHE A 1 97 ? 6.235 -0.325 4.164 1.00 89.38 97 PHE A C 1
ATOM 750 O O . PHE A 1 97 ? 6.988 -1.220 4.543 1.00 89.38 97 PHE A O 1
ATOM 757 N N . ARG A 1 98 ? 6.181 0.866 4.768 1.00 90.38 98 ARG A N 1
ATOM 758 C CA . ARG A 1 98 ? 6.978 1.217 5.955 1.00 90.38 98 ARG A CA 1
ATOM 759 C C . ARG A 1 98 ? 6.208 1.076 7.268 1.00 90.38 98 ARG A C 1
ATOM 761 O O . ARG A 1 98 ? 6.825 0.875 8.306 1.00 90.38 98 ARG A O 1
ATOM 768 N N . GLN A 1 99 ? 4.888 1.224 7.225 1.00 90.19 99 GLN A N 1
ATOM 769 C CA . GLN A 1 99 ? 4.029 1.238 8.408 1.00 90.19 99 GLN A CA 1
ATOM 770 C C . GLN A 1 99 ? 3.125 0.011 8.397 1.00 90.19 99 GLN A C 1
ATOM 772 O O . GLN A 1 99 ? 2.566 -0.330 7.354 1.00 90.19 99 GLN A O 1
ATOM 777 N N . THR A 1 100 ? 2.965 -0.637 9.551 1.00 92.00 100 THR A N 1
ATOM 778 C CA . THR A 1 100 ? 2.057 -1.785 9.675 1.00 92.00 100 THR A CA 1
ATOM 779 C C . THR A 1 100 ? 0.600 -1.332 9.750 1.00 92.00 100 THR A C 1
ATOM 781 O O . THR A 1 100 ? 0.296 -0.173 10.061 1.00 92.00 100 THR A O 1
ATOM 784 N N . LYS A 1 101 ? -0.329 -2.266 9.524 1.00 89.75 101 LYS A N 1
ATOM 785 C CA . LYS A 1 101 ? -1.768 -2.000 9.615 1.00 89.75 101 LYS A CA 1
ATOM 786 C C . LYS A 1 101 ? -2.154 -1.461 10.998 1.00 89.75 101 LYS A C 1
ATOM 788 O O . LYS A 1 101 ? -2.934 -0.519 11.100 1.00 89.75 101 LYS A O 1
ATOM 793 N N . GLU A 1 102 ? -1.560 -1.984 12.064 1.00 90.44 102 GLU A N 1
ATOM 794 C CA . GLU A 1 102 ? -1.797 -1.587 13.457 1.00 90.44 102 GLU A CA 1
ATOM 795 C C . GLU A 1 102 ? -1.307 -0.156 13.717 1.00 90.44 102 GLU A C 1
ATOM 797 O O . GLU A 1 102 ? -1.990 0.638 14.369 1.00 90.44 102 GLU A O 1
ATOM 802 N N . GLN A 1 103 ? -0.148 0.210 13.159 1.00 91.88 103 GLN A N 1
ATOM 803 C CA . GLN A 1 103 ? 0.387 1.571 13.252 1.00 91.88 103 GLN A CA 1
ATOM 804 C C . GLN A 1 103 ? -0.498 2.584 12.512 1.00 91.88 103 GLN A C 1
ATOM 806 O O . GLN A 1 103 ? -0.714 3.697 13.011 1.00 91.88 103 GLN A O 1
ATOM 811 N N . CYS A 1 104 ? -1.052 2.195 11.359 1.00 91.19 104 CYS A N 1
ATOM 812 C CA . CYS A 1 104 ? -2.038 2.987 10.627 1.00 91.19 104 CYS A CA 1
ATOM 813 C C . CYS A 1 104 ? -3.319 3.178 11.450 1.00 91.19 104 CYS A C 1
ATOM 815 O O . CYS A 1 104 ? -3.745 4.319 11.634 1.00 91.19 104 CYS A O 1
ATOM 817 N N . LYS A 1 105 ? -3.873 2.104 12.036 1.00 91.19 105 LYS A N 1
ATOM 818 C CA . LYS A 1 105 ? -5.056 2.175 12.916 1.00 91.19 105 LYS A CA 1
ATOM 819 C C . LYS A 1 105 ? -4.836 3.119 14.099 1.00 91.19 105 LYS A C 1
ATOM 821 O O . LYS A 1 105 ? -5.665 3.987 14.365 1.00 91.19 105 LYS A O 1
ATOM 826 N N . LYS A 1 106 ? -3.692 3.004 14.783 1.00 91.88 106 LYS A N 1
ATOM 827 C CA . LYS A 1 106 ? -3.350 3.861 15.931 1.00 91.88 106 LYS A CA 1
ATOM 828 C C . LYS A 1 106 ? -3.243 5.335 15.532 1.00 91.88 106 LYS A C 1
ATOM 830 O O . LYS A 1 106 ? -3.752 6.209 16.235 1.00 91.88 106 LYS A O 1
ATOM 835 N N . SER A 1 107 ? -2.601 5.613 14.399 1.00 91.88 107 SER A N 1
ATOM 836 C CA . SER A 1 107 ? -2.474 6.973 13.859 1.00 91.88 107 SER A CA 1
ATOM 837 C C . SER A 1 107 ? -3.832 7.560 13.468 1.00 91.88 107 SER A C 1
ATOM 839 O O . SER A 1 107 ? -4.120 8.710 13.800 1.00 91.88 107 SER A O 1
ATOM 841 N N . TYR A 1 108 ? -4.687 6.755 12.833 1.00 91.50 108 TYR A N 1
ATOM 842 C CA . TYR A 1 108 ? -6.047 7.137 12.461 1.00 91.50 108 TYR A CA 1
ATOM 843 C C . TYR A 1 108 ? -6.913 7.448 13.688 1.00 91.50 108 TYR A C 1
ATOM 845 O O . TYR A 1 108 ? -7.512 8.519 13.756 1.00 91.50 108 TYR A O 1
ATOM 853 N N . MET A 1 109 ? -6.896 6.588 14.710 1.00 89.06 109 MET A N 1
ATOM 854 C CA . MET A 1 109 ? -7.615 6.818 15.970 1.00 89.06 109 MET A CA 1
ATOM 855 C C . MET A 1 109 ? -7.176 8.108 16.666 1.00 89.06 109 MET A C 1
ATOM 857 O O . MET A 1 109 ? -8.008 8.886 17.132 1.00 89.06 109 MET A O 1
ATOM 861 N N . LYS A 1 110 ? -5.869 8.392 16.684 1.00 91.50 110 LYS A N 1
ATOM 862 C CA . LYS A 1 110 ? -5.336 9.641 17.246 1.00 91.50 110 LYS A CA 1
ATOM 863 C C . LYS A 1 110 ? -5.838 10.878 16.493 1.00 91.50 110 LYS A C 1
ATOM 865 O O . LYS A 1 110 ? -6.057 11.918 17.114 1.00 91.50 110 LYS A O 1
ATOM 870 N N . LEU A 1 111 ? -6.001 10.783 15.172 1.00 91.19 111 LEU A N 1
ATOM 871 C CA . LEU A 1 111 ? -6.567 11.852 14.349 1.00 91.19 111 LEU A CA 1
ATOM 872 C C . LEU A 1 111 ? -8.070 12.017 14.618 1.00 91.19 111 LEU A C 1
ATOM 874 O O . LEU A 1 111 ? -8.528 13.129 14.872 1.00 91.19 111 LEU A O 1
ATOM 878 N N . MET A 1 112 ? -8.818 10.911 14.635 1.00 88.00 112 MET A N 1
ATOM 879 C CA . MET A 1 112 ? -10.264 10.902 14.873 1.00 88.00 112 MET A CA 1
ATOM 880 C C . MET A 1 112 ? -10.646 11.358 16.285 1.00 88.00 112 MET A C 1
ATOM 882 O O . MET A 1 112 ? -11.690 11.986 16.462 1.00 88.00 112 MET A O 1
ATOM 886 N N . GLY A 1 113 ? -9.786 11.133 17.282 1.00 86.75 113 GLY A N 1
ATOM 887 C CA . GLY A 1 113 ? -9.966 11.664 18.636 1.00 86.75 113 GLY A CA 1
ATOM 888 C C . GLY A 1 113 ? -9.964 13.196 18.698 1.00 86.75 113 GLY A C 1
ATOM 889 O O . GLY A 1 113 ? -10.594 13.772 19.578 1.00 86.75 113 GLY A O 1
ATOM 890 N N . LYS A 1 114 ? -9.311 13.871 17.742 1.00 89.12 114 LYS A N 1
ATOM 891 C CA . LYS A 1 114 ? -9.306 15.341 17.631 1.00 89.12 114 LYS A CA 1
ATOM 892 C C . LYS A 1 114 ? -10.437 15.883 16.755 1.00 89.12 114 LYS A C 1
ATOM 894 O O . LYS A 1 114 ? -10.708 17.080 16.778 1.00 89.12 114 LYS A O 1
ATOM 899 N N . ALA A 1 115 ? -11.079 15.026 15.964 1.00 90.00 115 ALA A N 1
ATOM 900 C CA . ALA A 1 115 ? -12.149 15.417 15.062 1.00 90.00 115 ALA A CA 1
ATOM 901 C C . ALA A 1 115 ? -13.491 15.434 15.814 1.00 90.00 115 ALA A C 1
ATOM 903 O O . ALA A 1 115 ? -14.140 14.399 16.004 1.00 90.00 115 ALA A O 1
ATOM 904 N N . VAL A 1 116 ? -13.890 16.630 16.258 1.00 87.94 116 VAL A N 1
ATOM 905 C CA . VAL A 1 116 ? -15.143 16.863 17.001 1.00 87.94 116 VAL A CA 1
ATOM 906 C C . VAL A 1 116 ? -16.368 16.682 16.098 1.00 87.94 116 VAL A C 1
ATOM 908 O O . VAL A 1 116 ? -17.360 16.107 16.526 1.00 87.94 116 VAL A O 1
ATOM 911 N N . PHE A 1 117 ? -16.269 17.094 14.831 1.00 92.19 117 PHE A N 1
ATOM 912 C CA . PHE A 1 117 ? -17.359 17.020 13.848 1.00 92.19 117 PHE A CA 1
ATOM 913 C C . PHE A 1 117 ? -17.396 15.712 13.043 1.00 92.19 117 PHE A C 1
ATOM 915 O O . PHE A 1 117 ? -18.197 15.585 12.122 1.00 92.19 117 PHE A O 1
ATOM 922 N N . ALA A 1 118 ? -16.519 14.747 13.339 1.00 88.44 118 ALA A N 1
ATOM 923 C CA . ALA A 1 118 ? -16.522 13.473 12.627 1.00 88.44 118 ALA A CA 1
ATOM 924 C C . ALA A 1 118 ? -17.718 12.605 13.072 1.00 88.44 118 ALA A C 1
ATOM 926 O O . ALA A 1 118 ? -17.892 12.422 14.284 1.00 88.44 118 ALA A O 1
ATOM 927 N N . PRO A 1 119 ? -18.490 12.029 12.128 1.00 88.12 119 PRO A N 1
ATOM 928 C CA . PRO A 1 119 ? -19.540 11.058 12.429 1.00 88.12 119 PRO A CA 1
ATOM 929 C C . PRO A 1 119 ? -19.019 9.895 13.285 1.00 88.12 119 PRO A C 1
ATOM 931 O O . PRO A 1 119 ? -17.857 9.486 13.167 1.00 88.12 119 PRO A O 1
ATOM 934 N N . LYS A 1 120 ? -19.865 9.361 14.174 1.00 85.25 120 LYS A N 1
ATOM 935 C CA . LYS A 1 120 ? -19.470 8.304 15.126 1.00 85.25 120 LYS A CA 1
ATOM 936 C C . LYS A 1 120 ? -19.116 6.999 14.410 1.00 85.25 120 LYS A C 1
ATOM 938 O O . LYS A 1 120 ? -18.279 6.242 14.894 1.00 85.25 120 LYS A O 1
ATOM 943 N N . GLU A 1 121 ? -19.694 6.778 13.237 1.00 85.44 121 GLU A N 1
ATOM 944 C CA . GLU A 1 121 ? -19.481 5.623 12.369 1.00 85.44 121 GLU A CA 1
ATOM 945 C C . GLU A 1 121 ? -18.006 5.500 11.969 1.00 85.44 121 GLU A C 1
ATOM 947 O O . GLU A 1 121 ? -17.447 4.405 12.013 1.00 85.44 121 GLU A O 1
ATOM 952 N N . LEU A 1 122 ? -17.332 6.624 11.699 1.00 83.81 122 LEU A N 1
ATOM 953 C CA . LEU A 1 122 ? -15.904 6.654 11.351 1.00 83.81 122 LEU A CA 1
ATOM 954 C C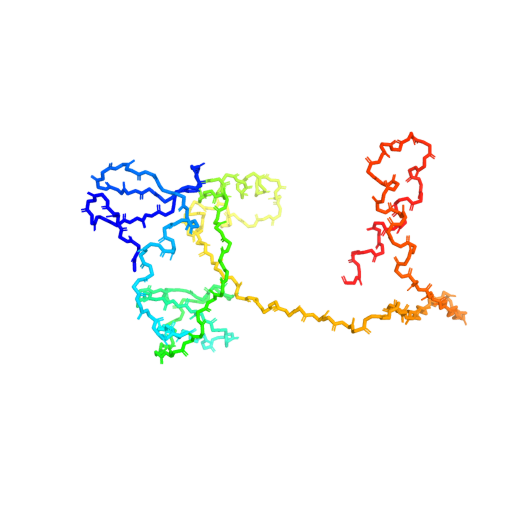 . LEU A 1 122 ? -14.988 6.265 12.522 1.00 83.81 122 LEU A C 1
ATOM 956 O O . LEU A 1 122 ? -13.832 5.909 12.317 1.00 83.81 122 LEU A O 1
ATOM 960 N N . LYS A 1 123 ? -15.495 6.323 13.758 1.00 83.19 123 LYS A N 1
ATOM 961 C CA . LYS A 1 123 ? -14.765 5.924 14.973 1.00 83.19 123 LYS A CA 1
ATOM 962 C C . LYS A 1 123 ? -15.016 4.463 15.351 1.00 83.19 123 LYS A C 1
ATOM 964 O O . LYS A 1 123 ? -14.397 3.971 16.290 1.00 83.19 123 LYS A O 1
ATOM 969 N N . SER A 1 124 ? -15.920 3.776 14.652 1.00 83.50 124 SER A N 1
ATOM 970 C CA . SER A 1 124 ? -16.265 2.388 14.956 1.00 83.50 124 SER A CA 1
ATOM 971 C C . SER A 1 124 ? -15.144 1.420 14.570 1.00 83.50 124 SER A C 1
ATOM 973 O O . SER A 1 124 ? -14.501 1.549 13.526 1.00 83.50 124 SER A O 1
ATOM 975 N N . GLU A 1 125 ? -14.929 0.402 15.402 1.00 80.75 125 GLU A N 1
ATOM 976 C CA . GLU A 1 125 ? -13.856 -0.577 15.200 1.00 80.75 125 GLU A CA 1
ATOM 977 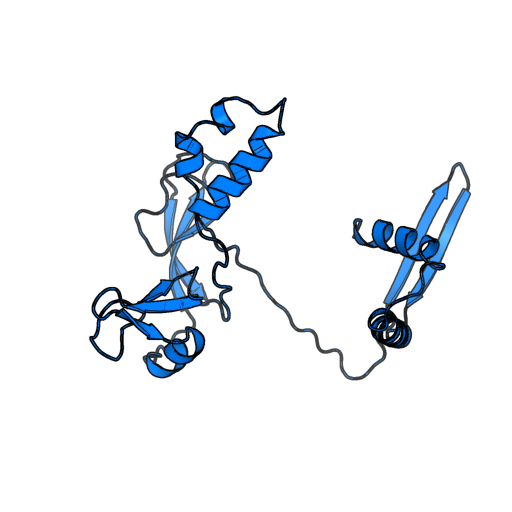C C . GLU A 1 125 ? -14.019 -1.395 13.916 1.00 80.75 125 GLU A C 1
ATOM 979 O O . GLU A 1 125 ? -13.023 -1.781 13.306 1.00 80.75 125 GLU A O 1
ATOM 984 N N . LYS A 1 126 ? -15.263 -1.615 13.468 1.00 80.69 126 LYS A N 1
ATOM 985 C CA . LYS A 1 126 ? -15.567 -2.360 12.241 1.00 80.69 126 LYS A CA 1
ATOM 986 C C . LYS A 1 126 ? -14.864 -1.742 11.027 1.00 80.69 126 LYS A C 1
ATOM 988 O O . LYS A 1 126 ? -14.066 -2.414 10.382 1.00 80.69 126 LYS A O 1
ATOM 993 N N . HIS A 1 127 ? -15.052 -0.441 10.806 1.00 77.94 127 HIS A N 1
ATOM 994 C CA . HIS A 1 127 ? -14.427 0.278 9.690 1.00 77.94 127 HIS A CA 1
ATOM 995 C C . HIS A 1 127 ? -12.903 0.393 9.854 1.00 77.94 127 HIS A C 1
ATOM 997 O O . HIS A 1 127 ? -12.148 0.325 8.888 1.00 77.94 127 HIS A O 1
ATOM 1003 N N . ILE A 1 128 ? -12.415 0.503 11.093 1.00 81.44 128 ILE A N 1
ATOM 1004 C CA . ILE A 1 128 ? -10.975 0.583 11.383 1.00 81.44 128 ILE A CA 1
ATOM 1005 C C . ILE A 1 128 ? -10.276 -0.764 11.130 1.00 81.44 128 ILE A C 1
ATOM 1007 O O . ILE A 1 128 ? -9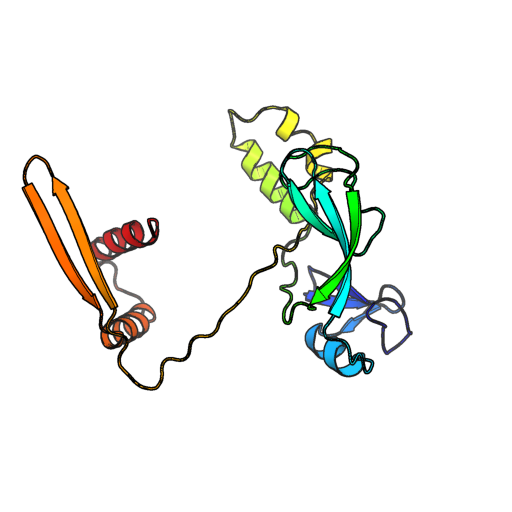.088 -0.814 10.802 1.00 81.44 128 ILE A O 1
ATOM 1011 N N . ASN A 1 129 ? -10.981 -1.886 11.243 1.00 80.50 129 ASN A N 1
ATOM 1012 C CA . ASN A 1 129 ? -10.421 -3.199 10.933 1.00 80.50 129 ASN A CA 1
ATOM 1013 C C . ASN A 1 129 ? -10.303 -3.463 9.424 1.00 80.50 129 ASN A C 1
ATOM 1015 O O . ASN A 1 129 ? -9.446 -4.254 9.013 1.00 80.50 129 ASN A O 1
ATOM 1019 N N . GLU A 1 130 ? -11.050 -2.728 8.604 1.00 79.00 130 GLU A N 1
ATOM 1020 C CA . GLU A 1 130 ? -11.102 -2.854 7.143 1.00 79.00 130 GLU A CA 1
ATOM 1021 C C . GLU A 1 130 ? -9.997 -2.082 6.400 1.00 79.00 130 GLU A C 1
ATOM 1023 O O . GLU A 1 130 ? -9.987 -2.064 5.173 1.00 79.00 130 GLU A O 1
ATOM 1028 N N . PHE A 1 131 ? -9.011 -1.497 7.097 1.00 82.44 131 PHE A N 1
ATOM 1029 C CA . PHE A 1 131 ? -7.848 -0.891 6.434 1.00 82.44 131 PHE A CA 1
ATOM 1030 C C . PHE A 1 131 ? -7.159 -1.892 5.494 1.00 82.44 131 PHE A C 1
ATOM 1032 O O . PHE A 1 131 ? -6.759 -2.989 5.912 1.00 82.44 131 PHE A O 1
ATOM 1039 N N . ARG A 1 132 ? -6.982 -1.481 4.238 1.00 81.19 132 ARG A N 1
ATOM 1040 C CA . ARG A 1 132 ? -6.257 -2.223 3.204 1.00 81.19 132 ARG A CA 1
ATOM 1041 C C . ARG A 1 132 ? -5.149 -1.354 2.628 1.00 81.19 132 ARG A C 1
ATOM 1043 O O . ARG A 1 132 ? -5.334 -0.155 2.437 1.00 81.19 132 ARG A O 1
ATOM 1050 N N . GLY A 1 133 ? -3.997 -1.968 2.381 1.00 83.88 133 GLY A N 1
ATOM 1051 C CA . GLY A 1 133 ? -2.930 -1.345 1.608 1.00 83.88 133 GLY A CA 1
ATOM 1052 C C . GLY A 1 133 ? -3.260 -1.457 0.126 1.00 83.88 133 GLY A C 1
ATOM 1053 O O . GLY A 1 133 ? -3.667 -2.523 -0.327 1.00 83.88 133 GLY A O 1
ATOM 1054 N N . ILE A 1 134 ? -3.096 -0.365 -0.611 1.00 84.31 134 ILE A N 1
ATOM 1055 C CA . ILE A 1 134 ? -3.225 -0.344 -2.067 1.00 84.31 134 ILE A CA 1
ATOM 1056 C C . ILE A 1 134 ? -1.966 0.259 -2.669 1.00 84.31 134 ILE A C 1
ATOM 1058 O O . ILE A 1 134 ? -1.369 1.166 -2.086 1.00 84.31 134 ILE A O 1
ATOM 1062 N N . TYR A 1 135 ? -1.592 -0.235 -3.843 1.00 86.69 135 TYR A N 1
ATOM 1063 C CA . TYR A 1 135 ? -0.585 0.397 -4.678 1.00 86.69 135 TYR A CA 1
ATOM 1064 C C . TYR A 1 135 ? -1.278 1.248 -5.732 1.00 86.69 135 TYR A C 1
ATOM 1066 O O . TYR A 1 135 ? -2.194 0.786 -6.408 1.00 86.69 135 TYR A O 1
ATOM 1074 N N . MET A 1 136 ? -0.845 2.502 -5.846 1.00 86.25 136 MET A N 1
ATOM 1075 C CA . MET A 1 136 ? -1.272 3.388 -6.920 1.00 86.25 136 MET A CA 1
ATOM 1076 C C . MET A 1 136 ? -0.183 3.370 -7.997 1.00 86.25 136 MET A C 1
ATOM 1078 O O . MET A 1 136 ? 0.943 3.760 -7.685 1.00 86.25 136 MET A O 1
ATOM 1082 N N . PRO A 1 137 ? -0.468 2.894 -9.220 1.00 84.19 137 PRO A N 1
ATOM 1083 C CA . PRO A 1 137 ? 0.525 2.866 -10.285 1.00 84.19 137 PRO A CA 1
ATOM 1084 C C . PRO A 1 137 ? 0.849 4.295 -10.735 1.00 84.19 137 PRO A C 1
ATOM 1086 O O . PRO A 1 137 ? -0.044 5.132 -10.874 1.00 84.19 137 PRO A O 1
ATOM 1089 N N . TYR A 1 138 ? 2.130 4.577 -10.957 1.00 84.06 138 TYR A N 1
ATOM 1090 C CA . TYR A 1 138 ? 2.602 5.862 -11.462 1.00 84.06 138 TYR A CA 1
ATOM 1091 C C . TYR A 1 138 ? 3.641 5.645 -12.557 1.00 84.06 138 TYR A C 1
ATOM 1093 O O . TYR A 1 138 ? 4.533 4.805 -12.436 1.00 84.06 138 TYR A O 1
ATOM 1101 N N . TRP A 1 139 ? 3.533 6.437 -13.619 1.00 83.88 139 TRP A N 1
ATOM 1102 C CA . TRP A 1 139 ? 4.529 6.478 -14.679 1.00 83.88 139 TRP A CA 1
ATOM 1103 C C . TRP A 1 139 ? 5.618 7.473 -14.296 1.00 83.88 139 TRP A C 1
ATOM 1105 O O . TRP A 1 139 ? 5.333 8.635 -14.005 1.00 83.88 139 TRP A O 1
ATOM 1115 N N . ILE A 1 140 ? 6.867 7.015 -14.288 1.00 84.19 140 ILE A N 1
ATOM 1116 C CA . ILE A 1 140 ? 8.029 7.884 -14.120 1.00 84.19 140 ILE A CA 1
ATOM 1117 C C . ILE A 1 140 ? 8.653 8.068 -15.496 1.00 84.19 140 ILE A C 1
ATOM 1119 O O . ILE A 1 140 ? 9.118 7.103 -16.099 1.00 84.19 140 ILE A O 1
ATOM 1123 N N . TYR A 1 141 ? 8.690 9.308 -15.968 1.00 80.50 141 TYR A N 1
ATOM 1124 C CA . TYR A 1 141 ? 9.402 9.676 -17.184 1.00 80.50 141 TYR A CA 1
ATOM 1125 C C . TYR A 1 141 ? 10.684 10.393 -16.793 1.00 80.50 141 TYR A C 1
ATOM 1127 O O . TYR A 1 141 ? 10.663 11.306 -15.966 1.00 80.50 141 TYR A O 1
ATOM 1135 N N . ASN A 1 142 ? 11.798 9.976 -17.382 1.00 79.88 142 ASN A N 1
ATOM 1136 C CA . ASN A 1 142 ? 13.042 10.714 -17.286 1.00 79.88 142 ASN A CA 1
ATOM 1137 C C . ASN A 1 142 ? 13.238 11.476 -18.598 1.00 79.88 142 ASN A C 1
ATOM 1139 O O . ASN A 1 142 ? 13.309 10.864 -19.663 1.00 79.88 142 ASN A O 1
ATOM 1143 N N . VAL A 1 143 ? 13.271 12.803 -18.509 1.00 79.19 143 VAL A N 1
ATOM 1144 C CA . VAL A 1 143 ? 13.522 13.683 -19.648 1.00 79.19 143 VAL A CA 1
ATOM 1145 C C . VAL A 1 143 ? 14.934 14.229 -19.497 1.00 79.19 143 VAL A C 1
ATOM 1147 O O . VAL A 1 143 ? 15.211 15.024 -18.598 1.00 79.19 143 VAL A O 1
ATOM 1150 N N . HIS A 1 144 ? 15.822 13.790 -20.382 1.00 72.44 144 HIS A N 1
ATOM 1151 C CA . HIS A 1 144 ? 17.169 14.326 -20.505 1.00 72.44 144 HIS A CA 1
ATOM 1152 C C . HIS A 1 144 ? 17.208 15.282 -21.696 1.00 72.44 144 HIS A C 1
ATOM 1154 O O . HIS A 1 144 ? 17.268 14.850 -22.843 1.00 72.44 144 HIS A O 1
ATOM 1160 N N . GLU A 1 145 ? 17.173 16.584 -21.421 1.00 68.19 145 GLU A N 1
ATOM 1161 C CA . GLU A 1 145 ? 17.432 17.607 -22.434 1.00 68.19 145 GLU A CA 1
ATOM 1162 C C . GLU A 1 145 ? 18.945 17.727 -22.645 1.00 68.19 145 GLU A C 1
ATOM 1164 O O . GLU A 1 145 ? 19.716 17.902 -21.696 1.00 68.19 145 GLU A O 1
ATOM 1169 N N . GLY A 1 146 ? 19.377 17.579 -23.896 1.00 58.84 146 GLY A N 1
ATOM 1170 C CA . GLY A 1 146 ? 20.783 17.546 -24.280 1.00 58.84 146 GLY A CA 1
ATOM 1171 C C . GLY A 1 146 ? 21.495 18.878 -24.040 1.00 58.84 146 GLY A C 1
ATOM 1172 O O . GLY A 1 146 ? 21.513 19.743 -24.906 1.00 58.84 146 GLY A O 1
ATOM 1173 N N . GLY A 1 147 ? 22.130 19.017 -22.876 1.00 52.69 147 GLY A N 1
ATOM 1174 C CA . GLY A 1 147 ? 23.320 19.855 -22.683 1.00 52.69 147 GLY A CA 1
ATOM 1175 C C . GLY A 1 147 ? 23.142 21.379 -22.684 1.00 52.69 147 GLY A C 1
ATOM 1176 O O . GLY A 1 147 ? 24.139 22.081 -22.833 1.00 52.69 147 GLY A O 1
ATOM 1177 N N . GLY A 1 148 ? 21.928 21.907 -22.508 1.00 63.31 148 GLY A N 1
ATOM 1178 C CA . GLY A 1 148 ? 21.677 23.351 -22.410 1.00 63.31 148 GLY A CA 1
ATOM 1179 C C . GLY A 1 148 ? 21.099 23.788 -21.061 1.00 63.31 148 GLY A C 1
ATOM 1180 O O . GLY A 1 148 ? 20.353 23.046 -20.423 1.00 63.31 148 GLY A O 1
ATOM 1181 N N . ASP A 1 149 ? 21.401 25.022 -20.638 1.00 58.88 149 ASP A N 1
ATOM 1182 C CA . ASP A 1 149 ? 20.722 25.677 -19.514 1.00 58.88 149 ASP A CA 1
ATOM 1183 C C . ASP A 1 149 ? 19.208 25.723 -19.768 1.00 58.88 149 ASP A C 1
ATOM 1185 O O . ASP A 1 149 ? 18.735 26.441 -20.654 1.00 58.88 149 ASP A O 1
ATOM 1189 N N . ILE A 1 150 ? 18.427 24.998 -18.963 1.00 60.84 150 ILE A N 1
ATOM 1190 C CA . ILE A 1 150 ? 16.965 25.047 -19.046 1.00 60.84 150 ILE A CA 1
ATOM 1191 C C . ILE A 1 150 ? 16.512 26.431 -18.565 1.00 60.84 150 ILE A C 1
ATOM 1193 O O . ILE A 1 150 ? 16.499 26.729 -17.367 1.00 60.84 150 ILE A O 1
ATOM 1197 N N . ARG A 1 151 ? 16.147 27.300 -19.512 1.00 59.47 151 ARG A N 1
ATOM 1198 C CA . ARG A 1 151 ? 15.545 28.611 -19.240 1.00 59.47 151 ARG A CA 1
ATOM 1199 C C . ARG A 1 151 ? 14.033 28.463 -19.160 1.00 59.47 151 ARG A C 1
ATOM 1201 O O . ARG A 1 151 ? 13.333 28.573 -20.163 1.00 59.47 151 ARG A O 1
ATOM 1208 N N . LEU A 1 152 ? 13.520 28.245 -17.953 1.00 62.12 152 LEU A N 1
ATOM 1209 C CA . LEU A 1 152 ? 12.079 28.286 -17.716 1.00 62.12 152 LEU A CA 1
ATOM 1210 C C . LEU A 1 152 ? 11.647 29.748 -17.555 1.00 62.12 152 LEU A C 1
ATOM 1212 O O . LEU A 1 152 ? 12.031 30.423 -16.596 1.00 62.12 152 LEU A O 1
ATOM 1216 N N . THR A 1 153 ? 10.860 30.244 -18.512 1.00 61.00 153 THR A N 1
ATOM 1217 C CA . THR A 1 153 ? 10.282 31.593 -18.454 1.00 61.00 153 THR A CA 1
ATOM 1218 C C . THR A 1 153 ? 8.865 31.493 -17.905 1.00 61.00 153 THR A C 1
ATOM 1220 O O . THR A 1 153 ? 7.960 31.028 -18.592 1.00 61.00 153 THR A O 1
ATOM 1223 N N . GLY A 1 154 ? 8.668 31.908 -16.653 1.00 59.78 154 GLY A N 1
ATOM 1224 C CA . GLY A 1 154 ? 7.348 31.970 -16.030 1.00 59.78 154 GLY A CA 1
ATOM 1225 C C . GLY A 1 154 ? 6.792 33.389 -16.081 1.00 59.78 154 GLY A C 1
ATOM 1226 O O . GLY A 1 154 ? 7.433 34.320 -15.594 1.00 59.78 154 GLY A O 1
ATOM 1227 N N . ILE A 1 155 ? 5.591 33.571 -16.631 1.00 67.44 155 ILE A N 1
ATOM 1228 C CA . ILE A 1 155 ? 4.860 34.843 -16.556 1.00 67.44 155 ILE A CA 1
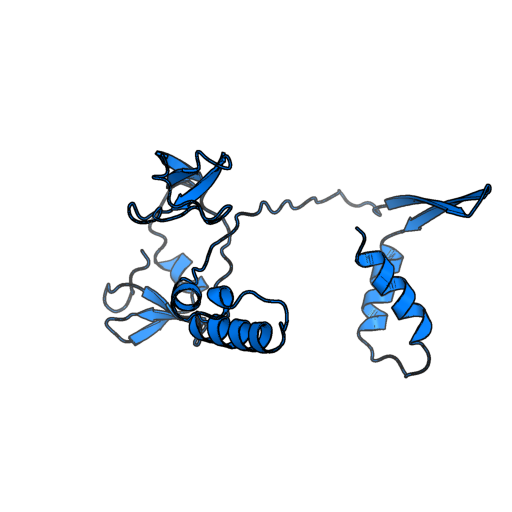ATOM 1229 C C . ILE A 1 155 ? 3.786 34.686 -15.484 1.00 67.44 155 ILE A C 1
ATOM 1231 O O . ILE A 1 155 ? 2.925 33.815 -15.591 1.00 67.44 155 ILE A O 1
ATOM 1235 N N . THR A 1 156 ? 3.822 35.521 -14.446 1.00 61.91 156 THR A N 1
ATOM 1236 C CA . THR A 1 156 ? 2.733 35.599 -13.469 1.00 61.91 156 THR A CA 1
ATOM 1237 C C . THR A 1 156 ? 2.024 36.939 -13.603 1.00 61.91 156 THR A C 1
ATOM 1239 O O . THR A 1 156 ? 2.650 37.999 -13.611 1.00 61.91 156 THR A O 1
ATOM 1242 N N . GLU A 1 157 ? 0.703 36.900 -13.740 1.00 63.62 157 GLU A N 1
ATOM 1243 C CA . GLU A 1 157 ? -0.136 38.092 -13.762 1.00 63.62 157 GLU A CA 1
ATOM 1244 C C . GLU A 1 157 ? -0.889 38.187 -12.439 1.00 63.62 157 GLU A C 1
ATOM 1246 O O . GLU A 1 157 ? -1.582 37.257 -12.022 1.00 63.62 157 GLU 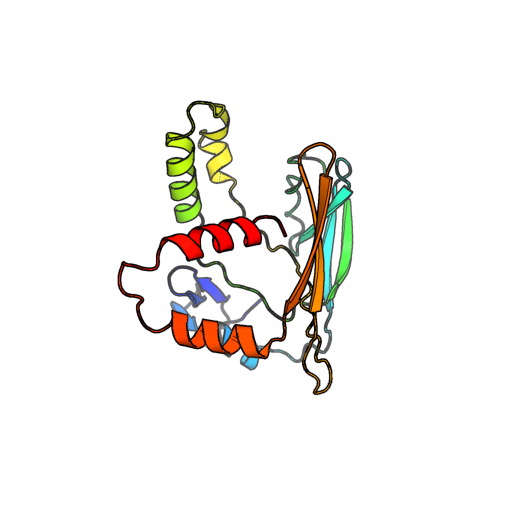A O 1
ATOM 1251 N N . LYS A 1 158 ? -0.746 39.322 -11.758 1.00 55.09 158 LYS A N 1
ATOM 1252 C CA . LYS A 1 158 ? -1.450 39.592 -10.510 1.00 55.09 158 LYS A CA 1
ATOM 1253 C C . LYS A 1 158 ? -2.301 40.840 -10.683 1.00 55.09 158 LYS A C 1
ATOM 1255 O O . LYS A 1 158 ? -1.783 41.922 -10.947 1.00 55.09 158 LYS A O 1
ATOM 1260 N N . ARG A 1 159 ? -3.615 40.684 -10.517 1.00 51.69 159 ARG A N 1
ATOM 1261 C CA . ARG A 1 159 ? -4.580 41.791 -10.532 1.00 51.69 159 ARG A CA 1
ATOM 1262 C C . ARG A 1 159 ? -4.875 42.256 -9.110 1.00 51.69 159 ARG A C 1
ATOM 1264 O O . ARG A 1 159 ? -5.101 41.430 -8.223 1.00 51.69 159 ARG A O 1
ATOM 1271 N N . ARG A 1 160 ? -4.856 43.571 -8.884 1.00 46.47 160 ARG A N 1
ATOM 1272 C CA . ARG A 1 160 ? -5.288 44.193 -7.623 1.00 46.47 160 ARG A CA 1
ATOM 1273 C C . ARG A 1 160 ? -6.074 45.465 -7.959 1.00 46.47 160 ARG A C 1
ATOM 1275 O O . ARG A 1 160 ? -5.473 46.459 -8.350 1.00 46.47 160 ARG A O 1
ATOM 1282 N N . GLY A 1 161 ? -7.401 45.414 -7.822 1.00 68.75 161 GLY A N 1
ATOM 1283 C CA . GLY A 1 161 ? -8.287 46.466 -8.345 1.00 68.75 161 GLY A CA 1
ATOM 1284 C C . GLY A 1 161 ? -8.222 46.534 -9.876 1.00 68.75 161 GLY A C 1
ATOM 1285 O O . GLY A 1 161 ? -8.083 45.492 -10.515 1.00 68.75 161 GLY A O 1
ATOM 1286 N N . ASP A 1 162 ? -8.239 47.741 -10.445 1.00 63.41 162 ASP A N 1
ATOM 1287 C CA . ASP A 1 162 ? -8.189 47.975 -11.901 1.00 63.41 162 ASP A CA 1
ATOM 1288 C C . ASP A 1 162 ? -6.775 47.921 -12.516 1.00 63.41 162 ASP A C 1
ATOM 1290 O O . ASP A 1 162 ? -6.601 48.162 -13.709 1.00 63.41 162 ASP A O 1
ATOM 1294 N N . ILE A 1 163 ? -5.742 47.582 -11.734 1.00 46.53 163 ILE A N 1
ATOM 1295 C CA . ILE A 1 163 ? -4.353 47.520 -12.215 1.00 46.53 163 ILE A CA 1
ATOM 1296 C C . ILE A 1 163 ? -3.887 46.059 -12.295 1.00 46.53 163 ILE A C 1
ATOM 1298 O O . ILE A 1 163 ? -3.881 45.319 -11.302 1.00 46.53 163 ILE A O 1
ATOM 1302 N N . SER A 1 164 ? -3.461 45.642 -13.492 1.00 44.41 164 SER A N 1
ATOM 1303 C CA . SER A 1 164 ? -2.815 44.351 -13.754 1.00 44.41 164 SER A CA 1
ATOM 1304 C C . SER A 1 164 ? -1.297 44.506 -13.812 1.00 44.41 164 SER A C 1
ATOM 1306 O O . SER A 1 164 ? -0.776 45.203 -14.681 1.00 44.41 164 SER A O 1
ATOM 1308 N N . LEU A 1 165 ? -0.580 43.821 -12.920 1.00 50.62 165 LEU A N 1
ATOM 1309 C CA . LEU A 1 165 ? 0.880 43.741 -12.948 1.00 50.62 165 LEU A CA 1
ATOM 1310 C C . LEU A 1 165 ? 1.294 42.382 -13.519 1.00 50.62 165 LEU A C 1
ATOM 1312 O O . LEU A 1 165 ? 0.997 41.341 -12.927 1.00 50.62 165 LEU A O 1
ATOM 1316 N N . LYS A 1 166 ? 1.988 42.395 -14.660 1.00 49.75 166 LYS A N 1
ATOM 1317 C CA . LYS A 1 166 ? 2.639 41.214 -15.240 1.00 49.75 166 LYS A CA 1
ATOM 1318 C C . LYS A 1 166 ? 4.098 41.196 -14.805 1.00 49.75 166 LYS A C 1
ATOM 1320 O O . LYS A 1 166 ? 4.838 42.132 -15.087 1.00 49.75 166 LYS A O 1
ATOM 1325 N N . VAL A 1 167 ? 4.497 40.143 -14.099 1.00 55.28 167 VAL A N 1
ATOM 1326 C CA . VAL A 1 167 ? 5.876 39.934 -13.654 1.00 55.28 167 VAL A CA 1
ATOM 1327 C C . VAL A 1 167 ? 6.421 38.706 -14.370 1.00 55.28 167 VAL A C 1
ATOM 1329 O O . VAL A 1 167 ? 5.910 37.598 -14.196 1.00 55.28 167 VAL A O 1
ATOM 1332 N N . THR A 1 168 ? 7.457 38.909 -15.178 1.00 51.31 168 THR A N 1
ATOM 1333 C CA . THR A 1 168 ? 8.186 37.832 -15.855 1.00 51.31 168 THR A CA 1
ATOM 1334 C C . THR A 1 168 ? 9.357 37.413 -14.979 1.00 51.31 168 THR A C 1
ATOM 1336 O O . THR A 1 168 ? 10.222 38.229 -14.665 1.00 51.31 168 THR A O 1
ATOM 1339 N N . ILE A 1 169 ? 9.381 36.148 -14.566 1.00 57.09 169 ILE A N 1
ATOM 1340 C CA . ILE A 1 169 ? 10.467 35.565 -13.779 1.00 57.09 169 ILE A CA 1
ATOM 1341 C C . ILE A 1 169 ? 11.229 34.612 -14.696 1.00 57.09 169 ILE A C 1
ATOM 1343 O O . ILE A 1 169 ? 10.690 33.599 -15.142 1.00 57.09 169 ILE A O 1
ATOM 1347 N N . ILE A 1 170 ? 12.487 34.949 -14.977 1.00 54.31 170 ILE A N 1
ATOM 1348 C CA . ILE A 1 170 ? 13.413 34.093 -15.721 1.00 54.31 170 ILE A CA 1
ATOM 1349 C C . ILE A 1 170 ? 14.266 33.372 -14.682 1.00 54.31 170 ILE A C 1
ATOM 1351 O O . ILE A 1 170 ? 15.053 34.008 -13.982 1.00 54.31 170 ILE A O 1
ATOM 1355 N N . CYS A 1 171 ? 14.082 32.059 -14.544 1.00 52.34 171 CYS A N 1
ATOM 1356 C CA . CYS A 1 171 ? 14.873 31.252 -13.621 1.00 52.34 171 CYS A CA 1
ATOM 1357 C C . CYS A 1 171 ? 15.884 30.426 -14.421 1.00 52.34 171 CYS A C 1
ATOM 1359 O O . CYS A 1 171 ? 15.505 29.520 -15.161 1.00 52.34 171 CYS A O 1
ATOM 1361 N N . THR A 1 172 ? 17.167 30.763 -14.298 1.00 50.00 172 THR A N 1
ATOM 1362 C CA . THR A 1 172 ? 18.274 29.932 -14.781 1.00 50.00 172 THR A CA 1
ATOM 1363 C C . THR A 1 172 ? 18.692 28.977 -13.661 1.00 50.00 172 THR A C 1
ATOM 1365 O O . THR A 1 172 ? 18.919 29.398 -12.524 1.00 50.00 172 THR A O 1
ATOM 1368 N N . LEU A 1 173 ? 18.779 27.675 -13.959 1.00 53.28 173 LEU A N 1
ATOM 1369 C CA . LEU A 1 173 ? 19.046 26.617 -12.967 1.00 53.28 173 LEU A CA 1
ATOM 1370 C C . LEU A 1 173 ? 20.368 26.787 -12.194 1.00 53.28 173 LEU A C 1
ATOM 1372 O O . LEU A 1 173 ? 20.486 26.266 -11.083 1.00 53.28 173 LEU A O 1
ATOM 1376 N N . ILE A 1 174 ? 21.309 27.587 -12.704 1.00 49.69 174 ILE A N 1
ATOM 1377 C CA . ILE A 1 174 ? 22.540 27.982 -11.999 1.00 49.69 174 ILE A CA 1
ATOM 1378 C C . ILE A 1 174 ? 22.223 28.595 -10.620 1.00 49.69 174 ILE A C 1
ATOM 1380 O O . ILE A 1 174 ? 22.925 28.337 -9.643 1.00 49.69 174 ILE A O 1
ATOM 1384 N N . TRP A 1 175 ? 21.120 29.342 -10.486 1.00 39.56 175 TRP A N 1
ATOM 1385 C CA . TRP A 1 175 ? 20.760 29.991 -9.220 1.00 39.56 175 TRP A CA 1
ATOM 1386 C C . TRP A 1 175 ? 20.073 29.049 -8.212 1.00 39.56 175 TRP A C 1
ATOM 1388 O O . TRP A 1 175 ? 20.124 29.297 -7.006 1.00 39.56 175 TRP A O 1
ATOM 1398 N N . MET A 1 176 ? 19.488 27.931 -8.668 1.00 42.88 176 MET A N 1
ATOM 1399 C CA . MET A 1 176 ? 18.916 26.905 -7.777 1.00 42.88 176 MET A CA 1
ATOM 1400 C C . MET A 1 176 ? 19.989 26.032 -7.110 1.00 42.88 176 MET A C 1
ATOM 1402 O O . MET A 1 176 ? 19.783 25.595 -5.977 1.00 42.88 176 MET A O 1
ATOM 1406 N N . LEU A 1 177 ? 21.133 25.808 -7.766 1.00 40.88 177 LEU A N 1
ATOM 1407 C CA . LEU A 1 177 ? 22.253 25.041 -7.202 1.00 40.88 177 LEU A CA 1
ATOM 1408 C C . LEU A 1 177 ? 22.936 25.782 -6.039 1.00 40.88 177 LEU A C 1
ATOM 1410 O O . LEU A 1 177 ? 23.113 25.196 -4.972 1.00 40.88 177 LEU A O 1
ATOM 1414 N N . ILE A 1 178 ? 23.176 27.091 -6.177 1.00 40.78 178 ILE A N 1
ATOM 1415 C CA . ILE A 1 178 ? 23.801 27.925 -5.129 1.00 40.78 178 ILE A CA 1
ATOM 1416 C C . ILE A 1 178 ? 22.931 27.995 -3.859 1.00 40.78 178 ILE A C 1
ATOM 1418 O O . ILE A 1 178 ? 23.436 27.984 -2.736 1.00 40.78 178 ILE A O 1
ATOM 1422 N N . ILE A 1 179 ? 21.602 28.025 -4.006 1.00 42.12 179 ILE A N 1
ATOM 1423 C CA . ILE A 1 179 ? 20.674 28.051 -2.862 1.00 42.12 179 ILE A CA 1
ATOM 1424 C C . ILE A 1 179 ? 20.624 26.693 -2.149 1.00 42.12 179 ILE A C 1
ATOM 1426 O O . ILE A 1 179 ? 20.457 26.653 -0.929 1.00 42.12 179 ILE A O 1
ATOM 1430 N N . ARG A 1 180 ? 20.792 25.583 -2.877 1.00 37.81 180 ARG A N 1
ATOM 1431 C CA . ARG A 1 180 ? 20.777 24.232 -2.302 1.00 37.81 180 ARG A CA 1
ATOM 1432 C C . ARG A 1 180 ? 22.049 23.934 -1.497 1.00 37.81 180 ARG A C 1
ATOM 1434 O O . ARG A 1 180 ? 21.938 23.288 -0.459 1.00 37.81 180 ARG A O 1
ATOM 1441 N N . GLU A 1 181 ? 23.201 24.477 -1.898 1.00 34.00 181 GLU A N 1
ATOM 1442 C CA . GLU A 1 181 ? 24.431 24.456 -1.086 1.00 34.00 181 GLU A CA 1
ATOM 1443 C C . GLU A 1 181 ? 24.334 25.363 0.152 1.00 34.00 181 GLU A C 1
ATOM 1445 O O . GLU A 1 181 ? 24.670 24.932 1.255 1.00 34.00 181 GLU A O 1
ATOM 1450 N N . LEU A 1 182 ? 23.780 26.579 0.033 1.00 33.19 182 LEU A N 1
ATOM 1451 C CA . LEU A 1 182 ? 23.645 27.489 1.184 1.00 33.19 182 LEU A CA 1
ATOM 1452 C C . LEU A 1 182 ? 22.593 27.057 2.224 1.00 33.19 182 LEU A C 1
ATOM 1454 O O . LEU A 1 182 ? 22.688 27.464 3.379 1.00 33.19 182 LEU A O 1
ATOM 1458 N N . LEU A 1 183 ? 21.587 26.253 1.856 1.00 34.88 183 LEU A N 1
ATOM 1459 C CA . LEU A 1 183 ? 20.568 25.743 2.792 1.00 34.88 183 LEU A CA 1
ATOM 1460 C C . LEU A 1 183 ? 21.018 24.512 3.594 1.00 34.88 183 LEU A C 1
ATOM 1462 O O . LEU A 1 183 ? 20.343 24.163 4.564 1.00 34.88 183 LEU A O 1
ATOM 1466 N N . MET A 1 184 ? 22.136 23.873 3.226 1.00 33.53 184 MET A N 1
ATOM 1467 C CA . MET A 1 184 ? 22.723 22.763 3.991 1.00 33.53 184 MET A CA 1
ATOM 1468 C C . MET A 1 184 ? 23.722 23.206 5.069 1.00 33.53 184 MET A C 1
ATOM 1470 O O . MET A 1 184 ? 24.097 22.394 5.912 1.00 33.53 184 MET A O 1
ATOM 1474 N N . MET A 1 185 ? 24.082 24.492 5.132 1.00 36.31 185 MET A N 1
ATOM 1475 C CA . MET A 1 185 ? 24.774 25.073 6.285 1.00 36.31 185 MET A CA 1
ATOM 1476 C C . MET A 1 185 ? 23.776 25.882 7.121 1.00 36.31 185 MET A C 1
ATOM 1478 O O . MET A 1 185 ? 23.160 26.830 6.641 1.00 36.31 185 MET A O 1
ATOM 1482 N N . HIS A 1 186 ? 23.580 25.467 8.377 1.00 34.94 186 HIS A N 1
ATOM 1483 C CA . HIS A 1 186 ? 22.636 26.046 9.340 1.00 34.94 186 HIS A CA 1
ATOM 1484 C C . HIS A 1 186 ? 22.536 27.587 9.266 1.00 34.94 186 HIS A C 1
ATOM 1486 O O . HIS A 1 186 ? 23.526 28.271 9.535 1.00 34.94 186 HIS A O 1
ATOM 1492 N N . PRO A 1 187 ? 21.352 28.173 8.990 1.00 35.16 187 PRO A N 1
ATOM 1493 C CA . PRO A 1 187 ? 21.224 29.622 8.961 1.00 35.16 187 PRO A CA 1
ATOM 1494 C C . PRO A 1 187 ? 21.129 30.201 10.388 1.00 35.16 187 PRO A C 1
ATOM 1496 O O . PRO A 1 187 ? 20.312 29.730 11.189 1.00 35.16 187 PRO A O 1
ATOM 1499 N N . PRO A 1 188 ? 21.882 31.267 10.722 1.00 32.34 188 PRO A N 1
ATOM 1500 C CA . PRO A 1 188 ? 21.646 32.043 11.933 1.00 32.34 188 PRO A CA 1
ATOM 1501 C C . PRO A 1 188 ? 20.260 32.712 11.889 1.00 32.34 188 PRO A C 1
ATOM 1503 O O . PRO A 1 188 ? 19.757 33.117 10.838 1.00 32.34 188 PRO A O 1
ATOM 1506 N N . ARG A 1 189 ? 19.633 32.821 13.069 1.00 38.28 189 ARG A N 1
ATOM 1507 C CA . ARG A 1 189 ? 18.217 33.165 13.340 1.00 38.28 189 ARG A CA 1
ATOM 1508 C C . ARG A 1 189 ? 17.659 34.466 12.726 1.00 38.28 189 ARG A C 1
ATOM 1510 O O . ARG A 1 189 ? 16.474 34.737 12.900 1.00 38.28 189 ARG A O 1
ATOM 1517 N N . SER A 1 190 ? 18.432 35.269 11.998 1.00 34.78 190 SER A N 1
ATOM 1518 C CA . SER A 1 190 ? 18.005 36.591 11.509 1.00 34.78 190 SER A CA 1
ATOM 1519 C C . SER A 1 190 ? 17.337 36.606 10.121 1.00 34.78 190 SER A C 1
ATOM 1521 O O . SER A 1 190 ? 16.748 37.620 9.752 1.00 34.78 190 SER A O 1
ATOM 1523 N N . ARG A 1 191 ? 17.324 35.500 9.355 1.00 39.56 191 ARG A N 1
ATOM 1524 C CA . ARG A 1 191 ? 16.772 35.455 7.972 1.00 39.56 191 ARG A CA 1
ATOM 1525 C C . ARG A 1 191 ? 15.446 34.693 7.795 1.00 39.56 191 ARG A C 1
ATOM 1527 O O . ARG A 1 191 ? 15.131 34.200 6.718 1.00 39.56 191 ARG A O 1
ATOM 1534 N N . ILE A 1 192 ? 14.610 34.640 8.832 1.00 42.16 192 ILE A N 1
ATOM 1535 C CA . ILE A 1 192 ? 13.353 33.857 8.842 1.00 42.16 192 ILE A CA 1
ATOM 1536 C C . ILE A 1 192 ? 12.205 34.513 8.031 1.00 42.16 192 ILE A C 1
ATOM 1538 O O . ILE A 1 192 ? 11.230 33.844 7.677 1.00 42.16 192 ILE A O 1
ATOM 1542 N N . ARG A 1 193 ? 12.289 35.806 7.677 1.00 36.59 193 ARG A N 1
ATOM 1543 C CA . ARG A 1 193 ? 11.186 36.498 6.972 1.00 36.59 193 ARG A CA 1
ATOM 1544 C C . ARG A 1 193 ? 11.073 36.164 5.477 1.00 36.59 193 ARG A C 1
ATOM 1546 O O . ARG A 1 193 ? 9.950 36.086 4.985 1.00 36.59 193 ARG A O 1
ATOM 1553 N N . SER A 1 194 ? 12.172 35.907 4.767 1.00 37.25 194 SER A N 1
ATOM 1554 C CA . SER A 1 194 ? 12.138 35.597 3.324 1.00 37.25 194 SER A CA 1
ATOM 1555 C C . SER A 1 194 ? 11.688 34.160 3.028 1.00 37.25 194 SER A C 1
ATOM 1557 O O . SER A 1 194 ? 10.957 33.928 2.066 1.00 37.25 194 SER A O 1
ATOM 1559 N N . ALA A 1 195 ? 12.014 33.202 3.903 1.00 38.38 195 ALA A N 1
ATOM 1560 C CA . ALA A 1 195 ? 11.632 31.795 3.742 1.00 38.38 195 ALA A CA 1
ATOM 1561 C C . ALA A 1 195 ? 10.107 31.555 3.816 1.00 38.38 195 ALA A C 1
ATOM 1563 O O . ALA A 1 195 ? 9.576 30.688 3.121 1.00 38.38 195 ALA A O 1
ATOM 1564 N N . ARG A 1 196 ? 9.363 32.355 4.601 1.00 34.69 196 ARG A N 1
ATOM 1565 C CA . ARG A 1 196 ? 7.890 32.237 4.688 1.00 34.69 196 ARG A CA 1
ATOM 1566 C C . ARG A 1 196 ? 7.166 32.625 3.401 1.00 34.69 196 ARG A C 1
ATOM 1568 O O . ARG A 1 196 ? 6.063 32.135 3.169 1.00 34.69 196 ARG A O 1
ATOM 1575 N N . ILE A 1 197 ? 7.758 33.497 2.586 1.00 38.78 197 ILE A N 1
ATOM 1576 C CA . ILE A 1 197 ? 7.163 33.922 1.313 1.00 38.78 197 ILE A CA 1
ATOM 1577 C C . ILE A 1 197 ? 7.294 32.792 0.286 1.00 38.78 197 ILE A C 1
ATOM 1579 O O . ILE A 1 197 ? 6.319 32.457 -0.383 1.00 38.78 197 ILE A O 1
ATOM 1583 N N . TRP A 1 198 ? 8.452 32.128 0.248 1.00 30.59 198 TRP A N 1
ATOM 1584 C CA . TRP A 1 198 ? 8.713 31.001 -0.650 1.00 30.59 198 TRP A CA 1
ATOM 1585 C C . TRP A 1 198 ? 7.853 29.770 -0.334 1.00 30.59 198 TRP A C 1
ATOM 1587 O O . TRP A 1 198 ? 7.269 29.172 -1.235 1.00 30.59 198 TRP A O 1
ATOM 1597 N N . HIS A 1 199 ? 7.662 29.448 0.949 1.00 35.56 199 HIS A N 1
ATOM 1598 C CA . HIS A 1 199 ? 6.874 28.276 1.351 1.00 35.56 199 HIS A CA 1
ATOM 1599 C C . HIS A 1 199 ? 5.363 28.392 1.041 1.00 35.56 199 HIS A C 1
ATOM 1601 O O . HIS A 1 199 ? 4.660 27.380 1.023 1.00 35.56 199 HIS A O 1
ATOM 1607 N N . ARG A 1 200 ? 4.844 29.610 0.804 1.00 36.91 200 ARG A N 1
ATOM 1608 C CA . ARG A 1 200 ? 3.453 29.838 0.358 1.00 36.91 200 ARG A CA 1
ATOM 1609 C C . ARG A 1 200 ? 3.275 29.724 -1.157 1.00 36.91 200 ARG A C 1
ATOM 1611 O O . ARG A 1 200 ? 2.158 29.454 -1.587 1.00 36.91 200 ARG A O 1
ATOM 1618 N N . LEU A 1 201 ? 4.332 29.921 -1.944 1.00 35.09 201 LEU A N 1
ATOM 1619 C CA . LEU A 1 201 ? 4.283 29.858 -3.410 1.00 35.09 201 LEU A CA 1
ATOM 1620 C C . LEU A 1 201 ? 4.319 28.415 -3.931 1.00 35.09 201 LEU A C 1
ATOM 1622 O O . LEU A 1 201 ? 3.614 28.102 -4.882 1.00 35.09 201 LEU A O 1
ATOM 1626 N N . THR A 1 202 ? 5.026 27.509 -3.254 1.00 37.31 202 THR A N 1
ATOM 1627 C CA . THR A 1 202 ? 5.129 26.092 -3.653 1.00 37.31 202 THR A CA 1
ATOM 1628 C C . THR A 1 202 ? 3.912 25.226 -3.309 1.00 37.31 202 THR A C 1
ATOM 1630 O O . THR A 1 202 ? 3.872 24.069 -3.697 1.00 37.31 202 THR A O 1
ATOM 1633 N N . ARG A 1 203 ? 2.902 25.751 -2.597 1.00 34.38 203 ARG A N 1
ATOM 1634 C CA . ARG A 1 203 ? 1.646 25.023 -2.294 1.00 34.38 203 ARG A CA 1
ATOM 1635 C C . ARG A 1 203 ? 0.510 25.271 -3.296 1.00 34.38 203 ARG A C 1
ATOM 1637 O O . ARG A 1 203 ? -0.595 24.790 -3.066 1.00 34.38 203 ARG A O 1
ATOM 1644 N N . ARG A 1 204 ? 0.732 26.077 -4.336 1.00 33.06 204 ARG A N 1
ATOM 1645 C CA . ARG A 1 204 ? -0.294 26.435 -5.336 1.00 33.06 204 ARG A CA 1
ATOM 1646 C C . ARG A 1 204 ? 0.103 26.112 -6.781 1.00 33.06 204 ARG A C 1
ATOM 1648 O O . ARG A 1 204 ? -0.557 26.600 -7.692 1.00 33.06 204 ARG A O 1
ATOM 1655 N N . ILE A 1 205 ? 1.154 25.314 -6.952 1.00 36.78 205 ILE A N 1
ATOM 1656 C CA . ILE A 1 205 ? 1.472 24.593 -8.189 1.00 36.78 205 ILE A CA 1
ATOM 1657 C C . ILE A 1 205 ? 1.064 23.144 -7.959 1.00 36.78 205 ILE A C 1
ATOM 1659 O O . ILE A 1 205 ? 1.346 22.660 -6.837 1.00 36.78 205 ILE A O 1
#

Sequence (205 aa):
MYECPNCGGNLRYDIPSKMMACASCDSKFDPYEVSERNGAQETEDEYEVTVFKCPQCGGEIYSTDNTAAGFCTFCGSAAILESRLRKEHRPKYIIPFRQTKEQCKKSYMKLMGKAVFAPKELKSEKHINEFRGIYMPYWIYNVHEGGGDIRLTGITEKRRGDISLKVTIICTLIWMLIIRELLMMHPPRSRIRSARIWHRLTRRI

Radius of gyration: 25.01 Å; chains: 1; bounding box: 46×72×43 Å

Foldseek 3Di:
DQADPVPRADWDQDQVVRFTAGPPPRDTHHPVVSCVPPPDPPPDQWDKWWWFADPPPRDIDTDPDPPPQCADPPPGHRDRTDIDIDIDGDDPDDDDDNDDLVRVLVVQLVVVVPDPPDDVVSNDVVVSVPDDDDDDDDDDDDDDDPDDFPFDWDWDWDDDPPDIDIDIDTDTCVVVVVVVVVVVPDDDPPPPVVVVVVVVVVVPD

pLDDT: mean 70.08, std 19.21, range [30.59, 92.19]